Protein AF-A0A941N798-F1 (afdb_monomer)

Solvent-accessible surface area (backbone atoms only — not comparable to full-atom values): 13289 Å² total; per-residue (Å²): 138,86,83,82,82,80,81,82,79,82,80,80,79,79,74,65,54,69,40,73,50,72,34,48,27,26,12,32,58,52,34,47,74,55,58,77,72,39,73,44,78,62,80,29,36,28,65,80,19,34,26,41,71,63,76,77,64,87,65,50,58,70,38,37,37,37,48,47,47,46,55,34,19,19,82,34,94,74,87,63,64,30,44,29,60,22,39,79,92,46,57,47,47,37,75,82,46,58,42,59,20,23,20,23,37,28,34,21,35,30,12,29,29,37,30,32,30,42,91,65,60,44,59,84,43,83,46,47,76,59,44,69,35,71,45,70,75,58,55,50,46,59,68,45,78,53,52,64,32,20,39,41,85,49,34,41,21,50,22,95,85,67,45,70,27,35,39,33,38,33,83,70,34,65,41,40,29,34,20,34,34,56,54,66,41,35,77,56,22,36,58,32,34,45,36,36,40,32,40,55,73,74,80,64,70,70,54,59,63,59,65,62,64,67,70,74,78,76,79,80,89,88,86,87,86,80,83,84,77,87,89,85,89,82,86,90,132

Foldseek 3Di:
DDDDDDDDDPPDDDDWQKDKDKWWLLADLQQEQPDAQDDDPFGDGPPLNHFDWDDSDWDDFQWKKFKAKFKWKDLADPPDTDTQQADLVAWAWQQVAHHQLAGIEIGHAFHKKKAFAAPDRNNVDHHDYYYYPNDLVSVQDQEDEDDHSYMDTCRRQARPVRHGHIYGRHPRGGIMGMHTDDNHNSVRMGMIMIMMMIIDDDPPPVVVVVVVVPVPPPPDDDDDDDDDDDDDDDDDD

Nearest PDB structures (foldseek):
  7eel-assembly1_H  TM=3.477E-01  e=2.622E-01  unidentified
  8gsd-assembly1_1  TM=3.419E-01  e=4.470E-01  Echovirus E3
  8fxp-assembly1_u  TM=2.985E-01  e=3.742E-01  Agrobacterium phage Milano
  6lap-assembly1_A  TM=2.759E-01  e=1.299E+00  Echovirus E11

pLDDT: mean 85.5, std 21.25, range [36.81, 98.88]

Secondary structure (DSSP, 8-state):
--------------PPEEEEEEEETT--GGGTTPPTT-EETTTEETTTTPPEEP-SS---TTPEEEEEEEEEEESSSSS--B-TEEEEEEEEE-TT-SBTTBPPEEEEEEEEEEEEE-SS-GGGS---PPEE--SHHHH--SEE-PPTT-EEE-TTSB-TT-PBPEEEPPTT--EEEEEE--SS-GGG-EEEEEEEEEEPPPP-TTHHHHHHTTSSSSS-------PPP--------

Radius of gyration: 29.21 Å; Cα contacts (8 Å, |Δi|>4): 556; chains: 1; bounding box: 100×57×82 Å

Sequence (237 aa):
MKYHLLSLVLLSSFGSLQAGVIVPGTSDPKLAGMPDGAEASNFSVAPGQSPVEFTGFPLVAGQRLLFSVTGTVSNGDFGSTDGPEGNASNVGPFNEGSENGISNITAPINALLGIFLGPDQPDLSPAPAALSFATLAERDFLELLPELKQVFFIGNGRTSLNATQTFVVPVGATRLFLATMDFSEYPNNSGAFDVEMSAVPEPATFACFGALGLVLLGGGLRANRHRKLTDDNRGPH

Mean predicted aligned error: 10.77 Å

Structure (mmCIF, N/CA/C/O backbone):
data_AF-A0A941N798-F1
#
_entry.id   AF-A0A941N798-F1
#
loop_
_atom_site.group_PDB
_atom_site.id
_atom_site.type_symbol
_atom_site.label_atom_id
_atom_site.label_alt_id
_atom_site.label_comp_id
_atom_site.label_asym_id
_atom_site.label_entity_id
_atom_site.label_seq_id
_atom_site.pdbx_PDB_ins_code
_atom_site.Cartn_x
_atom_site.Cartn_y
_atom_site.Cartn_z
_atom_site.occupancy
_atom_site.B_iso_or_equiv
_atom_site.auth_seq_id
_atom_site.auth_comp_id
_atom_site.auth_asym_id
_atom_site.auth_atom_id
_atom_site.pdbx_PDB_model_num
ATOM 1 N N . MET A 1 1 ? -34.744 -14.117 55.703 1.00 37.75 1 MET A N 1
ATOM 2 C CA . MET A 1 1 ? -33.579 -14.321 54.815 1.00 37.75 1 MET A CA 1
ATOM 3 C C . MET A 1 1 ? -33.812 -13.533 53.535 1.00 37.75 1 MET A C 1
ATOM 5 O O . MET A 1 1 ? -34.745 -13.849 52.811 1.00 37.75 1 MET A O 1
ATOM 9 N N . LYS A 1 2 ? -33.059 -12.446 53.325 1.00 37.78 2 LYS A N 1
ATOM 10 C CA . LYS A 1 2 ? -33.132 -11.603 52.122 1.00 37.78 2 LYS A CA 1
ATOM 11 C C . LYS A 1 2 ? -32.130 -12.155 51.105 1.00 37.78 2 LYS A C 1
ATOM 13 O O . LYS A 1 2 ? -30.942 -12.171 51.402 1.00 37.78 2 LYS A O 1
ATOM 18 N N . TYR A 1 3 ? -32.597 -12.612 49.947 1.00 37.56 3 TYR A N 1
ATOM 19 C CA . TYR A 1 3 ? -31.722 -12.934 48.820 1.00 37.56 3 TYR A CA 1
ATOM 20 C C . TYR A 1 3 ? -31.563 -11.667 47.976 1.00 37.56 3 TYR A C 1
ATOM 22 O O . TYR A 1 3 ? -32.515 -11.218 47.341 1.00 37.56 3 TYR A O 1
ATOM 30 N N . HIS A 1 4 ? -30.383 -11.049 48.026 1.00 40.47 4 HIS A N 1
ATOM 31 C CA . HIS A 1 4 ? -29.979 -10.039 47.052 1.00 40.47 4 HIS A CA 1
ATOM 32 C C . HIS A 1 4 ? -29.446 -10.762 45.820 1.00 40.47 4 HIS A C 1
ATOM 34 O O . HIS A 1 4 ? -28.412 -11.422 45.878 1.00 40.47 4 HIS A O 1
ATOM 40 N N . LEU A 1 5 ? -30.188 -10.667 44.720 1.00 40.56 5 LEU A N 1
ATOM 41 C CA . LEU A 1 5 ? -29.747 -11.134 43.417 1.00 40.56 5 LEU A CA 1
ATOM 42 C C . LEU A 1 5 ? -28.794 -10.067 42.856 1.00 40.56 5 LEU A C 1
ATOM 44 O O . LEU A 1 5 ? -29.242 -9.029 42.371 1.00 40.56 5 LEU A O 1
ATOM 48 N N . LEU A 1 6 ? -27.482 -10.280 42.980 1.00 40.28 6 LEU A N 1
ATOM 49 C CA . LEU A 1 6 ? -26.512 -9.499 42.215 1.00 40.28 6 LEU A CA 1
ATOM 50 C C . LEU A 1 6 ? -26.650 -9.898 40.742 1.00 40.28 6 LEU A C 1
ATOM 52 O O . LEU A 1 6 ? -26.383 -11.041 40.379 1.00 40.28 6 LEU A O 1
ATOM 56 N N . SER A 1 7 ? -27.071 -8.956 39.900 1.00 43.94 7 SER A N 1
ATOM 57 C CA . SER A 1 7 ? -26.947 -9.100 38.449 1.00 43.94 7 SER A CA 1
ATOM 58 C C . SER A 1 7 ? -25.483 -8.894 38.073 1.00 43.94 7 SER A C 1
ATOM 60 O O . SER A 1 7 ? -24.963 -7.784 38.169 1.00 43.94 7 SER A O 1
ATOM 62 N N . LEU A 1 8 ? -24.812 -9.978 37.688 1.00 40.91 8 LEU A N 1
ATOM 63 C CA . LEU A 1 8 ? -23.471 -9.942 37.118 1.00 40.91 8 LEU A CA 1
ATOM 64 C C . LEU A 1 8 ? -23.589 -9.507 35.653 1.00 40.91 8 LEU A C 1
ATOM 66 O O . LEU A 1 8 ? -23.962 -10.302 34.793 1.00 40.91 8 LEU A O 1
ATOM 70 N N . VAL A 1 9 ? -23.289 -8.241 35.370 1.00 51.25 9 VAL A N 1
ATOM 71 C CA . VAL A 1 9 ? -23.064 -7.787 33.995 1.00 51.25 9 VAL A CA 1
ATOM 72 C C . VAL A 1 9 ? -21.650 -8.221 33.612 1.00 51.25 9 VAL A C 1
ATOM 74 O O . VAL A 1 9 ? -20.669 -7.648 34.080 1.00 51.25 9 VAL A O 1
ATOM 77 N N . LEU A 1 10 ? -21.536 -9.268 32.796 1.00 43.38 10 LEU A N 1
ATOM 78 C CA . LEU A 1 10 ? -20.279 -9.641 32.147 1.00 43.38 10 LEU A CA 1
ATOM 79 C C . LEU A 1 10 ? -19.994 -8.619 31.035 1.00 43.38 10 LEU A C 1
ATOM 81 O O . LEU A 1 10 ? -20.547 -8.718 29.943 1.00 43.38 10 LEU A O 1
ATOM 85 N N . LEU A 1 11 ? -19.146 -7.624 31.315 1.00 44.25 11 LEU A N 1
ATOM 86 C CA . LEU A 1 11 ? -18.493 -6.841 30.263 1.00 44.25 11 LEU A CA 1
ATOM 87 C C . LEU A 1 11 ? -17.416 -7.729 29.626 1.00 44.25 11 LEU A C 1
ATOM 89 O O . LEU A 1 11 ? -16.336 -7.898 30.187 1.00 44.25 11 LEU A O 1
ATOM 93 N N . SER A 1 12 ? -17.697 -8.311 28.463 1.00 49.66 12 SER A N 1
ATOM 94 C CA . SER A 1 12 ? -16.660 -8.914 27.625 1.00 49.66 12 SER A CA 1
ATOM 95 C C . SER A 1 12 ? -15.883 -7.796 26.926 1.00 49.66 12 SER A C 1
ATOM 97 O O . SER A 1 12 ? -16.390 -7.183 25.987 1.00 49.66 12 SER A O 1
ATOM 99 N N . SER A 1 13 ? -14.664 -7.504 27.382 1.00 50.78 13 SER A N 1
ATOM 100 C CA . SER A 1 13 ? -13.725 -6.684 26.614 1.00 50.78 13 SER A CA 1
ATOM 101 C C . SER A 1 13 ? -13.264 -7.499 25.405 1.00 50.78 13 SER A C 1
ATOM 103 O O . SER A 1 13 ? -12.504 -8.455 25.563 1.00 50.78 13 SER A O 1
ATOM 105 N N . PHE A 1 14 ? -13.734 -7.162 24.206 1.00 54.59 14 PHE A N 1
ATOM 106 C CA . PHE A 1 14 ? -13.139 -7.693 22.983 1.00 54.59 14 PHE A CA 1
ATOM 107 C C . PHE A 1 14 ? -11.781 -7.009 22.800 1.00 54.59 14 PHE A C 1
ATOM 109 O O . PHE A 1 14 ? -11.722 -5.792 22.634 1.00 54.59 14 PHE A O 1
ATOM 116 N N . GLY A 1 15 ? -10.691 -7.772 22.908 1.00 58.31 15 GLY A N 1
ATOM 117 C CA . GLY A 1 15 ? -9.364 -7.281 22.540 1.00 58.31 15 GLY A CA 1
ATOM 118 C C . GLY A 1 15 ? -9.300 -7.031 21.033 1.00 58.31 15 GLY A C 1
ATOM 119 O O . GLY A 1 15 ? -9.926 -7.760 20.262 1.00 58.31 15 GLY A O 1
ATOM 120 N N . SER A 1 16 ? -8.568 -6.003 20.610 1.00 70.69 16 SER A N 1
ATOM 121 C CA . SER A 1 16 ? -8.240 -5.800 19.197 1.00 70.69 16 SER A CA 1
ATOM 122 C C . SER A 1 16 ? -7.376 -6.961 18.697 1.00 70.69 16 SER A C 1
ATOM 124 O O . SER A 1 16 ? -6.404 -7.330 19.357 1.00 70.69 16 SER A O 1
ATOM 126 N N . LEU A 1 17 ? -7.713 -7.533 17.537 1.00 85.06 17 LEU A N 1
ATOM 127 C CA . LEU A 1 17 ? -6.818 -8.460 16.837 1.00 85.06 17 LEU A CA 1
ATOM 128 C C . LEU A 1 17 ? -5.639 -7.655 16.289 1.00 85.06 17 LEU A C 1
ATOM 130 O O . LEU A 1 17 ? -5.868 -6.607 15.691 1.00 85.06 17 LEU A O 1
ATOM 134 N N . GLN A 1 18 ? -4.412 -8.130 16.492 1.00 92.94 18 GLN A N 1
ATOM 135 C CA . GLN A 1 18 ? -3.193 -7.470 16.024 1.00 92.94 18 GLN A CA 1
ATOM 136 C C . GLN A 1 18 ? -2.164 -8.508 15.567 1.00 92.94 18 GLN A C 1
ATOM 138 O O . GLN A 1 18 ? -2.033 -9.554 16.206 1.00 92.94 18 GLN A O 1
ATOM 143 N N . ALA A 1 19 ? -1.445 -8.218 14.482 1.00 96.25 19 ALA A N 1
ATOM 144 C CA . ALA A 1 19 ? -0.296 -8.999 14.031 1.00 96.25 19 ALA A CA 1
ATOM 145 C C . ALA A 1 19 ? 0.677 -8.151 13.195 1.00 96.25 19 ALA A C 1
ATOM 147 O O . ALA A 1 19 ? 0.261 -7.200 12.527 1.00 96.25 19 ALA A O 1
ATOM 148 N N . GLY A 1 20 ? 1.947 -8.557 13.207 1.00 96.56 20 GLY A N 1
ATOM 149 C CA . GLY A 1 20 ? 3.031 -7.947 12.442 1.00 96.56 20 GLY A CA 1
ATOM 150 C C . GLY A 1 20 ? 3.351 -8.677 11.136 1.00 96.56 20 GLY A C 1
ATOM 151 O O . GLY A 1 20 ? 3.121 -9.885 11.014 1.00 96.56 20 GLY A O 1
ATOM 152 N N . VAL A 1 21 ? 3.910 -7.954 10.165 1.00 97.94 21 VAL A N 1
ATOM 153 C CA . VAL A 1 21 ? 4.425 -8.490 8.900 1.00 97.94 21 VAL A CA 1
ATOM 154 C C . VAL A 1 21 ? 5.570 -7.624 8.367 1.00 97.94 21 VAL A C 1
ATOM 156 O O . VAL A 1 21 ? 5.526 -6.398 8.440 1.00 97.94 21 VAL A O 1
ATOM 159 N N . ILE A 1 22 ? 6.596 -8.266 7.804 1.00 98.62 22 ILE A N 1
ATOM 160 C CA . ILE A 1 22 ? 7.707 -7.576 7.140 1.00 98.62 22 ILE A CA 1
ATOM 161 C C . ILE A 1 22 ? 7.386 -7.418 5.657 1.00 98.62 22 ILE A C 1
ATOM 163 O O . ILE A 1 22 ? 7.038 -8.400 5.006 1.00 98.62 22 ILE A O 1
ATOM 167 N N . VAL A 1 23 ? 7.551 -6.208 5.123 1.00 98.69 23 VAL A N 1
ATOM 168 C CA . VAL A 1 23 ? 7.318 -5.885 3.707 1.00 98.69 23 VAL A CA 1
ATOM 169 C C . VAL A 1 23 ? 8.643 -5.471 3.063 1.00 98.69 23 VAL A C 1
ATOM 171 O O . VAL A 1 23 ? 9.129 -4.373 3.341 1.00 98.69 23 VAL A O 1
ATOM 174 N N . PRO A 1 24 ? 9.264 -6.322 2.227 1.00 98.19 24 PRO A N 1
ATOM 175 C CA . PRO A 1 24 ? 10.494 -5.977 1.519 1.00 98.19 24 PRO A CA 1
ATOM 176 C C . PRO A 1 24 ? 10.305 -4.799 0.557 1.00 98.19 24 PRO A C 1
ATOM 178 O O . PRO A 1 24 ? 9.276 -4.713 -0.114 1.00 98.19 24 PRO A O 1
ATOM 181 N N . GLY A 1 25 ? 11.329 -3.954 0.402 1.00 97.00 25 GLY A N 1
ATOM 182 C CA . GLY A 1 25 ? 11.347 -2.871 -0.594 1.00 97.00 25 GLY A CA 1
ATOM 183 C C . GLY A 1 25 ? 11.260 -3.355 -2.051 1.00 97.00 25 GLY A C 1
ATOM 184 O O . GLY A 1 25 ? 10.928 -2.586 -2.942 1.00 97.00 25 GLY A O 1
ATOM 185 N N . THR A 1 26 ? 11.494 -4.640 -2.309 1.00 97.12 26 THR A N 1
ATOM 186 C CA . THR A 1 26 ? 11.351 -5.256 -3.639 1.00 97.12 26 THR A CA 1
ATOM 187 C C . THR A 1 26 ? 9.918 -5.693 -3.962 1.00 97.12 26 THR A C 1
ATOM 189 O O . THR A 1 26 ? 9.694 -6.330 -4.987 1.00 97.12 26 THR A O 1
ATOM 192 N N . SER A 1 27 ? 8.952 -5.424 -3.078 1.00 97.94 27 SER A N 1
ATOM 193 C CA . SER A 1 27 ? 7.556 -5.848 -3.237 1.00 97.94 27 SER A CA 1
ATOM 194 C C . SER A 1 27 ? 6.843 -4.991 -4.284 1.00 97.94 27 SER A C 1
ATOM 196 O O . SER A 1 27 ? 6.481 -3.851 -3.987 1.00 97.94 27 SER A O 1
ATOM 198 N N . ASP A 1 28 ? 6.607 -5.547 -5.473 1.00 98.06 28 ASP A N 1
ATOM 199 C CA . ASP A 1 28 ? 5.932 -4.882 -6.589 1.00 98.06 28 ASP A CA 1
ATOM 200 C C . ASP A 1 28 ? 4.406 -5.070 -6.506 1.00 98.06 28 ASP A C 1
ATOM 202 O O . ASP A 1 28 ? 3.911 -6.180 -6.734 1.00 98.06 28 ASP A O 1
ATOM 206 N N . PRO A 1 29 ? 3.614 -4.011 -6.247 1.00 97.81 29 PRO A N 1
ATOM 207 C CA . PRO A 1 29 ? 2.164 -4.112 -6.097 1.00 97.81 29 PRO A CA 1
ATOM 208 C C . PRO A 1 29 ? 1.456 -4.743 -7.308 1.00 97.81 29 PRO A C 1
ATOM 210 O O . PRO A 1 29 ? 0.355 -5.275 -7.149 1.00 97.81 29 PRO A O 1
ATOM 213 N N . LYS A 1 30 ? 2.062 -4.729 -8.503 1.00 97.81 30 LYS A N 1
ATOM 214 C CA . LYS A 1 30 ? 1.500 -5.320 -9.728 1.00 97.81 30 LYS A CA 1
ATOM 215 C C . LYS A 1 30 ? 1.549 -6.842 -9.765 1.00 97.81 30 LYS A C 1
ATOM 217 O O . LYS A 1 30 ? 0.868 -7.444 -10.589 1.00 97.81 30 LYS A O 1
ATOM 222 N N . LEU A 1 31 ? 2.295 -7.481 -8.870 1.00 98.38 31 LEU A N 1
ATOM 223 C CA . LEU A 1 31 ? 2.339 -8.940 -8.748 1.00 98.38 31 LEU A CA 1
ATOM 224 C C . LEU A 1 31 ? 1.462 -9.478 -7.608 1.00 98.38 31 LEU A C 1
ATOM 226 O O . LEU A 1 31 ? 1.483 -10.679 -7.330 1.00 98.38 31 LEU A O 1
ATOM 230 N N . ALA A 1 32 ? 0.677 -8.623 -6.941 1.00 98.44 32 ALA A N 1
ATOM 231 C CA . ALA A 1 32 ? -0.218 -9.036 -5.861 1.00 98.44 32 ALA A CA 1
ATOM 232 C C . ALA A 1 32 ? -1.185 -10.134 -6.336 1.00 98.44 32 ALA A C 1
ATOM 234 O O . ALA A 1 32 ? -1.984 -9.914 -7.239 1.00 98.44 32 ALA A O 1
ATOM 235 N N . GLY A 1 33 ? -1.132 -11.317 -5.720 1.00 98.00 33 GLY A N 1
ATOM 236 C CA . GLY A 1 33 ? -2.027 -12.434 -6.039 1.00 98.00 33 GLY A CA 1
ATOM 237 C C . GLY A 1 33 ? -1.818 -13.092 -7.411 1.00 98.00 33 GLY A C 1
ATOM 238 O O . GLY A 1 33 ? -2.676 -13.881 -7.813 1.00 98.00 33 GLY A O 1
ATOM 239 N N . MET A 1 34 ? -0.719 -12.787 -8.109 1.00 98.50 34 MET A N 1
ATOM 240 C CA . MET A 1 34 ? -0.326 -13.447 -9.359 1.00 98.50 34 MET A CA 1
ATOM 241 C C . MET A 1 34 ? 0.451 -14.751 -9.086 1.00 98.50 34 MET A C 1
ATOM 243 O O . MET A 1 34 ? 1.143 -14.840 -8.071 1.00 98.50 34 MET A O 1
ATOM 247 N N . PRO A 1 35 ? 0.341 -15.775 -9.954 1.00 97.81 35 PRO A N 1
ATOM 248 C CA . PRO A 1 35 ? 1.055 -17.043 -9.786 1.00 97.81 35 PRO A CA 1
ATOM 249 C C . PRO A 1 35 ? 2.560 -16.920 -10.075 1.00 97.81 35 PRO A C 1
ATOM 251 O O . PRO A 1 35 ? 2.990 -16.026 -10.802 1.00 97.81 35 PRO A O 1
ATOM 254 N N . ASP A 1 36 ? 3.353 -17.868 -9.566 1.00 97.88 36 ASP A N 1
ATOM 255 C CA . ASP A 1 36 ? 4.787 -17.980 -9.868 1.00 97.88 36 ASP A CA 1
ATOM 256 C C . ASP A 1 36 ? 5.048 -17.993 -11.384 1.00 97.88 36 ASP A C 1
ATOM 258 O O . ASP A 1 36 ? 4.388 -18.705 -12.146 1.00 97.88 36 ASP A O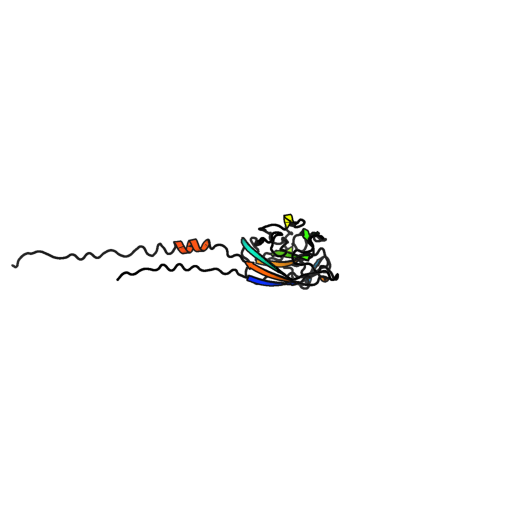 1
ATOM 262 N N . GLY A 1 37 ? 6.040 -17.214 -11.817 1.00 97.62 37 GLY A N 1
ATOM 263 C CA . GLY A 1 37 ? 6.374 -17.003 -13.224 1.00 97.62 37 GLY A CA 1
ATOM 264 C C . GLY A 1 37 ? 5.570 -15.898 -13.913 1.00 97.62 37 GLY A C 1
ATOM 265 O O . GLY A 1 37 ? 5.867 -15.590 -15.063 1.00 97.62 37 GLY A O 1
ATOM 266 N N . ALA A 1 38 ? 4.584 -15.288 -13.246 1.00 97.75 38 ALA A N 1
ATOM 267 C CA . ALA A 1 38 ? 3.961 -14.069 -13.748 1.00 97.75 38 ALA A CA 1
ATOM 268 C C . ALA A 1 38 ? 4.977 -12.923 -13.783 1.00 97.75 38 ALA A C 1
ATOM 270 O O . ALA A 1 38 ? 5.762 -12.740 -12.850 1.00 97.75 38 ALA A O 1
ATOM 271 N N . GLU A 1 39 ? 4.925 -12.144 -14.855 1.00 97.00 39 GLU A N 1
ATOM 272 C CA . GLU A 1 39 ? 5.779 -10.982 -15.056 1.00 97.00 39 GLU A CA 1
ATOM 273 C C . GLU A 1 39 ? 4.974 -9.704 -14.793 1.00 97.00 39 GLU A C 1
ATOM 275 O O . GLU A 1 39 ? 3.766 -9.630 -15.044 1.00 97.00 39 GLU A O 1
ATOM 280 N N . ALA A 1 40 ? 5.656 -8.701 -14.262 1.00 95.12 40 ALA A N 1
ATOM 281 C CA . ALA A 1 40 ? 5.243 -7.313 -14.322 1.00 95.12 40 ALA A CA 1
ATOM 282 C C . ALA A 1 40 ? 6.367 -6.521 -14.996 1.00 95.12 40 ALA A C 1
ATOM 284 O O . ALA A 1 40 ? 7.484 -7.012 -15.202 1.00 95.12 40 ALA A O 1
ATOM 285 N N . SER A 1 41 ? 6.064 -5.297 -15.390 1.00 90.75 41 SER A N 1
ATOM 286 C CA . SER A 1 41 ? 6.992 -4.484 -16.154 1.00 90.75 41 SER A CA 1
ATOM 287 C C . SER A 1 41 ? 8.285 -4.196 -15.378 1.00 90.75 41 SER A C 1
ATOM 289 O O . SER A 1 41 ? 8.330 -4.240 -14.151 1.00 90.75 41 SER A O 1
ATOM 291 N N . ASN A 1 42 ? 9.360 -3.862 -16.098 1.00 88.62 42 ASN A N 1
ATOM 292 C CA . ASN A 1 42 ? 10.660 -3.510 -15.508 1.00 88.62 42 ASN A CA 1
ATOM 293 C C . ASN A 1 42 ? 11.300 -4.634 -14.663 1.00 88.62 42 ASN A C 1
ATOM 295 O O . ASN A 1 42 ? 11.878 -4.383 -13.607 1.00 88.62 42 ASN A O 1
ATOM 299 N N . PHE A 1 43 ? 11.255 -5.862 -15.196 1.00 91.38 43 PHE A N 1
ATOM 300 C CA . PHE A 1 43 ? 11.966 -7.056 -14.703 1.00 91.38 43 PHE A CA 1
ATOM 301 C C . PHE A 1 43 ? 11.436 -7.669 -13.398 1.00 91.38 43 PHE A C 1
ATOM 303 O O . PHE A 1 43 ? 12.099 -8.532 -12.820 1.00 91.38 43 PHE A O 1
ATOM 310 N N . SER A 1 44 ? 10.248 -7.270 -12.947 1.00 95.44 44 SER A N 1
ATOM 311 C CA . SER A 1 44 ? 9.567 -7.905 -11.820 1.00 95.4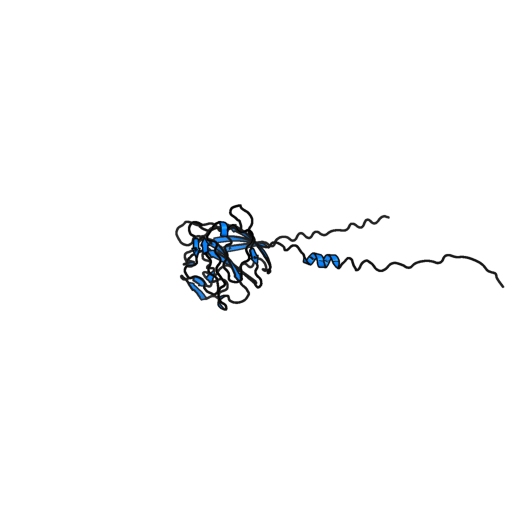4 44 SER A CA 1
ATOM 312 C C . SER A 1 44 ? 9.007 -9.271 -12.220 1.00 95.44 44 SER A C 1
ATOM 314 O O . SER A 1 44 ? 8.238 -9.380 -13.175 1.00 95.44 44 SER A O 1
ATOM 316 N N . VAL A 1 45 ? 9.348 -10.322 -11.470 1.00 97.81 45 VAL A N 1
ATOM 317 C CA . VAL A 1 45 ? 8.833 -11.680 -11.709 1.00 97.81 45 VAL A CA 1
ATOM 318 C C . VAL A 1 45 ? 8.396 -12.317 -10.394 1.00 97.81 45 VAL A C 1
ATOM 320 O O . VAL A 1 45 ? 9.127 -12.302 -9.403 1.00 97.81 45 VAL A O 1
ATOM 323 N N . ALA A 1 46 ? 7.205 -12.911 -10.376 1.00 97.56 46 ALA A N 1
ATOM 324 C CA . ALA A 1 46 ? 6.720 -13.682 -9.238 1.00 97.56 46 ALA A CA 1
ATOM 325 C C . ALA A 1 46 ? 7.488 -15.019 -9.105 1.00 97.56 46 ALA A C 1
ATOM 327 O O . ALA A 1 46 ? 7.748 -15.678 -10.115 1.00 97.56 46 ALA A O 1
ATOM 328 N N . PRO A 1 47 ? 7.840 -15.472 -7.888 1.00 97.44 47 PRO A N 1
ATOM 329 C CA . PRO A 1 47 ? 7.530 -14.848 -6.602 1.00 97.44 47 PRO A CA 1
ATOM 330 C C . PRO A 1 47 ? 8.574 -13.823 -6.122 1.00 97.44 47 PRO A C 1
ATOM 332 O O . PRO A 1 47 ? 8.433 -13.285 -5.029 1.00 97.44 47 PRO A O 1
ATOM 335 N N . GLY A 1 48 ? 9.634 -13.554 -6.892 1.00 97.19 48 GLY A N 1
ATOM 336 C CA . GLY A 1 48 ? 10.767 -12.721 -6.466 1.00 97.19 48 GLY A CA 1
ATOM 337 C C . GLY A 1 48 ? 10.384 -11.299 -6.044 1.00 97.19 48 GLY A C 1
ATOM 338 O O . GLY A 1 48 ? 10.879 -10.812 -5.029 1.00 97.19 48 GLY A O 1
ATOM 339 N N . GLN A 1 49 ? 9.484 -10.659 -6.794 1.00 98.00 49 GLN A N 1
ATOM 340 C CA . GLN A 1 49 ? 8.942 -9.325 -6.493 1.00 98.00 49 GLN A CA 1
ATOM 341 C C . GLN A 1 49 ? 7.474 -9.375 -6.042 1.00 98.00 49 GLN A C 1
ATOM 343 O O . GLN A 1 49 ? 6.802 -8.347 -5.999 1.00 98.00 49 GLN A O 1
ATOM 348 N N . SER A 1 50 ? 6.942 -10.552 -5.703 1.00 98.19 50 SER A N 1
ATOM 349 C CA . SER A 1 50 ? 5.557 -10.655 -5.238 1.00 98.19 50 SER A CA 1
ATOM 350 C C . SER A 1 50 ? 5.364 -9.924 -3.900 1.00 98.19 50 SER A C 1
ATOM 352 O O . SER A 1 50 ? 6.140 -10.146 -2.968 1.00 98.19 50 SER A O 1
ATOM 354 N N . PRO A 1 51 ? 4.317 -9.090 -3.764 1.00 98.06 51 PRO A N 1
ATOM 355 C CA . PRO A 1 51 ? 3.947 -8.456 -2.508 1.00 98.06 51 PRO A CA 1
ATOM 356 C C . PRO A 1 51 ? 3.630 -9.451 -1.409 1.00 98.06 51 PRO A C 1
ATOM 358 O O . PRO A 1 51 ? 3.188 -10.576 -1.659 1.00 98.06 51 PRO A O 1
ATOM 361 N N . VAL A 1 52 ? 3.764 -8.987 -0.173 1.00 97.38 52 VAL A N 1
ATOM 362 C CA . VAL A 1 52 ? 3.508 -9.818 0.996 1.00 97.38 52 VAL A CA 1
ATOM 363 C C . VAL A 1 52 ? 2.014 -9.858 1.280 1.00 97.38 52 VAL A C 1
ATOM 365 O O . VAL A 1 52 ? 1.390 -8.822 1.509 1.00 97.38 52 VAL A O 1
ATOM 368 N N . GLU A 1 53 ? 1.435 -11.058 1.284 1.00 98.06 53 GLU A N 1
ATOM 369 C CA . GLU A 1 53 ? 0.070 -11.273 1.760 1.00 98.06 53 GLU A CA 1
ATOM 370 C C . GLU A 1 53 ? 0.038 -11.226 3.292 1.00 98.06 53 GLU A C 1
ATOM 372 O O . GLU A 1 53 ? 0.781 -11.938 3.971 1.00 98.06 53 GLU A O 1
ATOM 377 N N . PHE A 1 54 ? -0.844 -10.406 3.857 1.00 97.75 54 PHE A N 1
ATOM 378 C CA . PHE A 1 54 ? -1.085 -10.402 5.291 1.00 97.75 54 PHE A CA 1
ATOM 379 C C . PHE A 1 54 ? -2.001 -11.565 5.693 1.00 97.75 54 PHE A C 1
ATOM 381 O O . PHE A 1 54 ? -3.147 -11.647 5.254 1.00 97.75 54 PHE A O 1
ATOM 388 N N . THR A 1 55 ? -1.529 -12.414 6.609 1.00 96.31 55 THR A N 1
ATOM 389 C CA . THR A 1 55 ? -2.255 -13.614 7.068 1.00 96.31 55 THR A CA 1
ATOM 390 C C . THR A 1 55 ? -2.500 -13.650 8.580 1.00 96.31 55 THR A C 1
ATOM 392 O O . THR A 1 55 ? -2.838 -14.700 9.126 1.00 96.31 55 THR A O 1
ATOM 395 N N . GLY A 1 56 ? -2.298 -12.535 9.292 1.00 93.31 56 GLY A N 1
ATOM 396 C CA . GLY A 1 56 ? -2.356 -12.500 10.759 1.00 93.31 56 GLY A CA 1
ATOM 397 C C . GLY A 1 56 ? -3.757 -12.701 11.349 1.00 93.31 56 GLY A C 1
ATOM 398 O O . GLY A 1 56 ? -3.897 -13.220 12.455 1.00 93.31 56 GLY A O 1
ATOM 399 N N . PHE A 1 57 ? -4.803 -12.321 10.614 1.00 93.88 57 PHE A N 1
ATOM 400 C CA . PHE A 1 57 ? -6.203 -12.560 10.969 1.00 93.88 57 PHE A CA 1
ATOM 401 C C . PHE A 1 57 ? -7.103 -12.481 9.725 1.00 93.88 57 PHE A C 1
ATOM 403 O O . PHE A 1 57 ? -6.716 -11.857 8.735 1.00 93.88 57 PHE A O 1
ATOM 410 N N . PRO A 1 58 ? -8.301 -13.099 9.750 1.00 93.44 58 PRO A N 1
ATOM 411 C CA . PRO A 1 58 ? -9.224 -13.036 8.623 1.00 93.44 58 PRO A CA 1
ATOM 412 C C . PRO A 1 58 ? -9.770 -11.619 8.422 1.00 93.44 58 PRO A C 1
ATOM 414 O O . PRO A 1 58 ? -10.148 -10.947 9.383 1.00 93.44 58 PRO A O 1
ATOM 417 N N . LEU A 1 59 ? -9.863 -11.206 7.160 1.00 94.56 59 LEU A N 1
ATOM 418 C CA . LEU A 1 59 ? -10.465 -9.938 6.765 1.00 94.56 59 LEU A CA 1
ATOM 419 C C . LEU A 1 59 ? -11.987 -10.073 6.701 1.00 94.56 59 LEU A C 1
ATOM 421 O O . LEU A 1 59 ? -12.515 -11.043 6.154 1.00 94.56 59 LEU A O 1
ATOM 425 N N . VAL A 1 60 ? -12.694 -9.086 7.244 1.00 93.56 60 VAL A N 1
ATOM 426 C CA . VAL A 1 60 ? -14.158 -9.024 7.207 1.00 93.56 60 VAL A CA 1
ATOM 427 C C . VAL A 1 60 ? -14.581 -7.739 6.516 1.00 93.56 60 VAL A C 1
ATOM 429 O O . VAL A 1 60 ? -14.138 -6.663 6.892 1.00 93.56 60 VAL A O 1
ATOM 432 N N . ALA A 1 61 ? -15.459 -7.825 5.517 1.00 94.94 61 ALA A N 1
ATOM 433 C CA . ALA A 1 61 ? -15.967 -6.638 4.832 1.00 94.94 61 ALA A CA 1
ATOM 434 C C . ALA A 1 61 ? -16.591 -5.635 5.821 1.00 94.94 61 ALA A C 1
ATOM 436 O O . ALA A 1 61 ? -17.360 -6.018 6.704 1.00 94.94 61 ALA A O 1
ATOM 437 N N . GLY A 1 62 ? -16.267 -4.352 5.659 1.00 94.69 62 GLY A N 1
ATOM 438 C CA . GLY A 1 62 ? -16.687 -3.270 6.553 1.00 94.69 62 GLY A CA 1
ATOM 439 C C . GLY A 1 62 ? -15.808 -3.086 7.794 1.00 94.69 62 GLY A C 1
ATOM 440 O O . GLY A 1 62 ? -15.873 -2.026 8.411 1.00 94.69 62 GLY A O 1
ATOM 441 N N . GLN A 1 63 ? -14.952 -4.060 8.121 1.00 94.19 63 GLN A N 1
ATOM 442 C CA . GLN A 1 63 ? -14.001 -3.958 9.224 1.00 94.19 63 GLN A CA 1
ATOM 443 C C . GLN A 1 63 ? -13.018 -2.815 8.978 1.00 94.19 63 GLN A C 1
ATOM 445 O O . GLN A 1 63 ? -12.503 -2.646 7.871 1.00 94.19 63 GLN A O 1
ATOM 450 N N . ARG A 1 64 ? -12.721 -2.058 10.034 1.00 95.88 64 ARG A N 1
ATOM 451 C CA . ARG A 1 64 ? -11.691 -1.017 10.005 1.00 95.88 64 ARG A CA 1
ATOM 452 C C . ARG A 1 64 ? -10.343 -1.579 10.424 1.00 95.88 64 ARG A C 1
ATOM 454 O O . ARG A 1 64 ? -10.219 -2.162 11.502 1.00 95.88 64 ARG A O 1
ATOM 461 N N . LEU A 1 65 ? -9.340 -1.352 9.588 1.00 97.50 65 LEU A N 1
ATOM 462 C CA . LEU A 1 65 ? -7.947 -1.681 9.852 1.00 97.50 65 LEU A CA 1
ATOM 463 C C . LEU A 1 65 ? -7.181 -0.425 10.266 1.00 97.50 65 LEU A C 1
ATOM 465 O O . LEU A 1 65 ? -7.418 0.664 9.735 1.00 97.50 65 LEU A O 1
ATOM 469 N N . LEU A 1 66 ? -6.265 -0.601 11.214 1.00 97.81 66 LEU A N 1
ATOM 470 C CA . LEU A 1 66 ? -5.307 0.398 11.672 1.00 97.81 66 LEU A CA 1
ATOM 471 C C . LEU A 1 66 ? -3.897 -0.115 11.397 1.00 97.81 66 LEU A C 1
ATOM 473 O O . LEU A 1 66 ? -3.620 -1.293 11.638 1.00 97.81 66 LEU A O 1
ATOM 477 N N . PHE A 1 67 ? -3.008 0.784 10.989 1.00 98.31 67 PHE A N 1
ATOM 478 C CA . PHE A 1 67 ? -1.606 0.476 10.726 1.00 98.31 67 PHE A CA 1
ATOM 479 C C . PHE A 1 67 ? -0.688 1.258 11.666 1.00 98.31 67 PHE A C 1
ATOM 481 O O . PHE A 1 67 ? -0.962 2.404 12.029 1.00 98.31 67 PHE A O 1
ATOM 488 N N . SER A 1 68 ? 0.411 0.621 12.053 1.00 97.88 68 SER A N 1
ATOM 489 C CA . SER A 1 68 ? 1.565 1.238 12.695 1.00 97.88 68 SER A CA 1
ATOM 490 C C . SER A 1 68 ? 2.803 0.709 11.994 1.00 97.88 68 SER A C 1
ATOM 492 O O . SER A 1 68 ? 3.101 -0.479 12.083 1.00 97.88 68 SER A O 1
ATOM 494 N N . VAL A 1 69 ? 3.508 1.582 11.282 1.00 98.62 69 VAL A N 1
ATOM 495 C CA . VAL A 1 69 ? 4.579 1.165 10.376 1.00 98.62 69 VAL A CA 1
ATOM 496 C C . VAL A 1 69 ? 5.889 1.821 10.767 1.00 98.62 69 VAL A C 1
ATOM 498 O O . VAL A 1 69 ? 5.949 3.026 11.019 1.00 98.62 69 VAL A O 1
ATOM 501 N N . THR A 1 70 ? 6.946 1.020 10.793 1.00 98.50 70 THR A N 1
ATOM 502 C CA . THR A 1 70 ? 8.328 1.478 10.944 1.00 98.50 70 THR A CA 1
ATOM 503 C C . THR A 1 70 ? 9.213 0.832 9.876 1.00 98.50 70 THR A C 1
ATOM 505 O O . THR A 1 70 ? 8.717 0.156 8.977 1.00 98.50 70 THR A O 1
ATOM 508 N N . GLY A 1 71 ? 10.525 1.051 9.948 1.00 98.06 71 GLY A N 1
ATOM 509 C CA . GLY A 1 71 ? 11.460 0.609 8.915 1.00 98.06 71 GLY A CA 1
ATOM 510 C C . GLY A 1 71 ? 11.588 1.617 7.778 1.00 98.06 71 GLY A C 1
ATOM 511 O O . GLY A 1 71 ? 10.952 2.675 7.780 1.00 98.06 71 GLY A O 1
ATOM 512 N N . THR A 1 72 ? 12.474 1.302 6.841 1.00 97.81 72 THR A N 1
ATOM 513 C CA . THR A 1 72 ? 12.784 2.163 5.703 1.00 97.81 72 THR A CA 1
ATOM 514 C C . THR A 1 72 ? 13.110 1.333 4.468 1.00 97.81 72 THR A C 1
ATOM 516 O O . THR A 1 72 ? 13.601 0.204 4.569 1.00 97.81 72 THR A O 1
ATOM 519 N N . VAL A 1 73 ? 12.844 1.905 3.297 1.00 97.44 73 VAL A N 1
ATOM 520 C CA . VAL A 1 73 ? 13.136 1.303 1.988 1.00 97.44 73 VAL A CA 1
ATOM 521 C C . VAL A 1 73 ? 13.846 2.305 1.081 1.00 97.44 73 VAL A C 1
ATOM 523 O O . VAL A 1 73 ? 13.886 3.500 1.378 1.00 97.44 73 VAL A O 1
ATOM 526 N N . SER A 1 74 ? 14.428 1.819 -0.012 1.00 96.19 74 SER A N 1
ATOM 527 C CA . SER A 1 74 ? 15.026 2.646 -1.061 1.00 96.19 74 SER A CA 1
ATOM 528 C C . SER A 1 74 ? 14.684 2.087 -2.441 1.00 96.19 74 SER A C 1
ATOM 530 O O . SER A 1 74 ? 14.845 0.885 -2.654 1.00 96.19 74 SER A O 1
ATOM 532 N N . ASN A 1 75 ? 14.270 2.961 -3.362 1.00 91.50 75 ASN A N 1
ATOM 533 C CA . ASN A 1 75 ? 13.906 2.669 -4.758 1.00 91.50 75 ASN A CA 1
ATOM 534 C C . ASN A 1 75 ? 15.128 2.516 -5.700 1.00 91.50 75 ASN A C 1
ATOM 536 O O . ASN A 1 75 ? 15.111 2.914 -6.867 1.00 91.50 75 ASN A O 1
ATOM 540 N N . GLY A 1 76 ? 16.265 2.110 -5.137 1.00 87.94 76 GLY A N 1
ATOM 541 C CA . GLY A 1 76 ? 17.529 1.961 -5.845 1.00 87.94 76 GLY A CA 1
ATOM 542 C C . GLY A 1 76 ? 18.736 2.017 -4.914 1.00 87.94 76 GLY A C 1
ATOM 543 O O . GLY A 1 76 ? 18.636 2.312 -3.724 1.00 87.94 76 GLY A O 1
ATOM 544 N N . ASP A 1 77 ? 19.920 1.758 -5.462 1.00 70.50 77 ASP A N 1
ATOM 545 C CA . ASP A 1 77 ? 21.166 1.669 -4.690 1.00 70.50 77 ASP A CA 1
ATOM 546 C C . ASP A 1 77 ? 21.837 3.044 -4.495 1.00 70.50 77 ASP A C 1
ATOM 548 O O . ASP A 1 77 ? 22.983 3.281 -4.881 1.00 70.50 77 ASP A O 1
ATOM 552 N N . PHE A 1 78 ? 21.087 4.005 -3.944 1.00 73.38 78 PHE A N 1
ATOM 553 C CA . PHE A 1 78 ? 21.556 5.385 -3.729 1.00 73.38 78 PHE A CA 1
ATOM 554 C C . PHE A 1 78 ? 21.892 5.698 -2.262 1.00 73.38 78 PHE A C 1
ATOM 556 O O . PHE A 1 78 ? 22.307 6.813 -1.940 1.00 73.38 78 PHE A O 1
ATOM 563 N N . GLY A 1 79 ? 21.714 4.733 -1.355 1.00 69.81 79 GLY A N 1
ATOM 564 C CA . GLY A 1 79 ? 22.040 4.848 0.072 1.00 69.81 79 GLY A CA 1
ATOM 565 C C . GLY A 1 79 ? 21.095 5.726 0.907 1.00 69.81 79 GLY A C 1
ATOM 566 O O . GLY A 1 79 ? 21.159 5.674 2.135 1.00 69.81 79 GLY A O 1
ATOM 567 N N . SER A 1 80 ? 20.203 6.506 0.289 1.00 82.44 80 SER A N 1
ATOM 568 C CA . SER A 1 80 ? 19.111 7.199 0.982 1.00 82.44 80 SER A CA 1
ATOM 569 C C . SER A 1 80 ? 17.904 6.280 1.122 1.00 82.44 80 SER A C 1
ATOM 571 O O . SER A 1 80 ? 17.419 5.749 0.125 1.00 82.44 80 SER A O 1
ATOM 573 N N . THR A 1 81 ? 17.397 6.127 2.343 1.00 92.56 81 THR A N 1
ATOM 574 C CA . THR A 1 81 ? 16.170 5.371 2.609 1.00 92.56 81 THR A CA 1
ATOM 575 C C . THR A 1 81 ? 15.073 6.298 3.108 1.00 92.56 81 THR A C 1
ATOM 577 O O . THR A 1 81 ? 15.353 7.170 3.933 1.00 92.56 81 THR A O 1
ATOM 580 N N . ASP A 1 82 ? 13.837 6.050 2.700 1.00 97.12 82 ASP A N 1
ATOM 581 C CA . ASP A 1 82 ? 12.664 6.773 3.179 1.00 97.12 82 ASP A CA 1
ATOM 582 C C . ASP A 1 82 ? 11.861 5.914 4.159 1.00 97.12 82 ASP A C 1
ATOM 584 O O . ASP A 1 82 ? 11.854 4.683 4.089 1.00 97.12 82 ASP A O 1
ATOM 588 N N . GLY A 1 83 ? 11.196 6.579 5.105 1.00 98.00 83 GLY A N 1
ATOM 589 C CA . GLY A 1 83 ? 10.215 5.930 5.971 1.00 98.00 83 GLY A CA 1
ATOM 590 C C . GLY A 1 83 ? 8.897 5.637 5.239 1.00 98.00 83 GLY A C 1
ATOM 591 O O . GLY A 1 83 ? 8.761 5.953 4.060 1.00 98.00 83 GLY A O 1
ATOM 592 N N . PRO A 1 84 ? 7.886 5.105 5.945 1.00 98.44 84 PRO A N 1
ATOM 593 C CA . PRO A 1 84 ? 6.654 4.601 5.326 1.00 98.44 84 PRO A CA 1
ATOM 594 C C . PRO A 1 84 ? 5.823 5.643 4.569 1.00 98.44 84 PRO A C 1
ATOM 596 O O . PRO A 1 84 ? 5.075 5.281 3.670 1.00 98.44 84 PRO A O 1
ATOM 599 N N . GLU A 1 85 ? 5.956 6.929 4.905 1.00 98.19 85 GLU A N 1
ATOM 600 C CA . GLU A 1 85 ? 5.319 8.043 4.180 1.00 98.19 85 GLU A CA 1
ATOM 601 C C . GLU A 1 85 ? 5.885 8.256 2.767 1.00 98.19 85 GLU A C 1
ATOM 603 O O . GLU A 1 85 ? 5.272 8.946 1.948 1.00 98.19 85 GLU A O 1
ATOM 608 N N . GLY A 1 86 ? 7.061 7.691 2.487 1.00 97.75 86 GLY A N 1
ATOM 609 C CA . GLY A 1 86 ? 7.812 7.932 1.268 1.00 97.75 86 GLY A CA 1
ATOM 610 C C . GLY A 1 86 ? 8.386 9.347 1.173 1.00 97.75 86 GLY A C 1
ATOM 611 O O . GLY A 1 86 ? 8.346 10.152 2.111 1.00 97.75 86 GLY A O 1
ATOM 612 N N . ASN A 1 87 ? 8.928 9.671 0.002 1.00 96.69 87 ASN A N 1
ATOM 613 C CA . ASN A 1 87 ? 9.514 10.973 -0.283 1.00 96.69 87 ASN A CA 1
ATOM 614 C C . ASN A 1 87 ? 8.491 11.900 -0.952 1.00 96.69 87 ASN A C 1
ATOM 616 O O . ASN A 1 87 ? 8.276 11.865 -2.161 1.00 96.69 87 ASN A O 1
ATOM 620 N N . ALA A 1 88 ? 7.896 12.804 -0.173 1.00 95.50 88 ALA A N 1
ATOM 621 C CA . ALA A 1 88 ? 6.890 13.752 -0.661 1.00 95.50 88 ALA A CA 1
ATOM 622 C C . ALA A 1 88 ? 7.409 14.784 -1.690 1.00 95.50 88 ALA A C 1
ATOM 624 O O . ALA A 1 88 ? 6.604 15.515 -2.265 1.00 95.50 88 ALA A O 1
ATOM 625 N N . SER A 1 89 ? 8.725 14.869 -1.917 1.00 95.62 89 SER A N 1
ATOM 626 C CA . SER A 1 89 ? 9.315 15.678 -2.997 1.00 95.62 89 SER A CA 1
ATOM 627 C C . SER A 1 89 ? 9.447 14.904 -4.313 1.00 95.62 89 SER A C 1
ATOM 629 O O . SER A 1 89 ? 9.765 15.507 -5.336 1.00 95.62 89 SER A O 1
ATOM 631 N N . ASN A 1 90 ? 9.190 13.594 -4.300 1.00 96.31 90 ASN A N 1
ATOM 632 C CA . ASN A 1 90 ? 9.183 12.738 -5.476 1.00 96.31 90 ASN A CA 1
ATOM 633 C C . ASN A 1 90 ? 7.890 11.910 -5.517 1.00 96.31 90 ASN A C 1
ATOM 635 O O . ASN A 1 90 ? 7.774 10.846 -4.915 1.00 96.31 90 ASN A O 1
ATOM 639 N N . VAL A 1 91 ? 6.893 12.450 -6.209 1.00 98.19 91 VAL A N 1
ATOM 640 C CA . VAL A 1 91 ? 5.524 11.936 -6.252 1.00 98.19 91 VAL A CA 1
ATOM 641 C C . VAL A 1 91 ? 5.145 11.714 -7.704 1.00 98.19 91 VAL A C 1
ATOM 643 O O . VAL A 1 91 ? 5.294 12.618 -8.528 1.00 98.19 91 VAL A O 1
ATOM 646 N N . GLY A 1 92 ? 4.615 10.540 -8.016 1.00 97.94 92 GLY A N 1
ATOM 647 C CA . GLY A 1 92 ? 4.283 10.192 -9.389 1.00 97.94 92 GLY A CA 1
ATOM 648 C C . GLY A 1 92 ? 3.439 8.931 -9.486 1.00 97.94 92 GLY A C 1
ATOM 649 O O . GLY A 1 92 ? 3.183 8.278 -8.469 1.00 97.94 92 GLY A O 1
ATOM 650 N N . PRO A 1 93 ? 2.950 8.620 -10.694 1.00 97.50 93 PRO A N 1
ATOM 651 C CA . PRO A 1 93 ? 2.294 7.357 -10.960 1.00 97.50 93 PRO A CA 1
ATOM 652 C C . PRO A 1 93 ? 3.288 6.222 -11.222 1.00 97.50 93 PRO A C 1
ATOM 654 O O . PRO A 1 93 ? 4.465 6.475 -11.474 1.00 97.50 93 PRO A O 1
ATOM 657 N N . PHE A 1 94 ? 2.808 4.975 -11.256 1.00 95.81 94 PHE A N 1
ATOM 658 C CA . PHE A 1 94 ? 3.565 3.913 -11.926 1.00 95.81 94 PHE A CA 1
ATOM 659 C C . PHE A 1 94 ? 3.730 4.276 -13.404 1.00 95.81 94 PHE A C 1
ATOM 661 O O . PHE A 1 94 ? 2.743 4.641 -14.055 1.00 95.81 94 PHE A O 1
ATOM 668 N N . ASN A 1 95 ? 4.948 4.147 -13.937 1.00 94.00 95 ASN A N 1
ATOM 669 C CA . ASN A 1 95 ? 5.265 4.551 -15.313 1.00 94.00 95 ASN A CA 1
ATOM 670 C C . ASN A 1 95 ? 4.412 3.804 -16.352 1.00 94.00 95 ASN A C 1
ATOM 672 O O . ASN A 1 95 ? 3.970 4.390 -17.338 1.00 94.00 95 ASN A O 1
ATOM 676 N N . GLU A 1 96 ? 4.118 2.535 -16.077 1.00 92.44 96 GLU A N 1
ATOM 677 C CA . GLU A 1 96 ? 3.411 1.622 -16.985 1.00 92.44 96 GLU A CA 1
ATOM 678 C C . GLU A 1 96 ? 1.892 1.613 -16.772 1.00 92.44 96 GLU A C 1
ATOM 680 O O . GLU A 1 96 ? 1.129 1.006 -17.523 1.00 92.44 96 GLU A O 1
ATOM 685 N N . GLY A 1 97 ? 1.408 2.321 -15.750 1.00 96.44 97 GLY A N 1
ATOM 686 C CA . GLY A 1 97 ? -0.014 2.413 -15.473 1.00 96.44 97 GLY A CA 1
ATOM 687 C C . GLY A 1 97 ? -0.585 1.224 -14.698 1.00 96.44 97 GLY A C 1
ATOM 688 O O . GLY A 1 97 ? -0.110 0.857 -13.622 1.00 96.44 97 GLY A O 1
ATOM 689 N N . SER A 1 98 ? -1.716 0.702 -15.175 1.00 97.69 98 SER A N 1
ATOM 690 C CA . SER A 1 98 ? -2.376 -0.464 -14.571 1.00 97.69 98 SER A CA 1
ATOM 691 C C . SER A 1 98 ? -1.877 -1.737 -15.245 1.00 97.69 98 SER A C 1
ATOM 693 O O . SER A 1 98 ? -1.781 -1.777 -16.466 1.00 97.69 98 SER A O 1
ATOM 695 N N . GLU A 1 99 ? -1.617 -2.780 -14.465 1.00 97.38 99 GLU A N 1
ATOM 696 C CA . GLU A 1 99 ? -0.994 -4.023 -14.936 1.00 97.38 99 GLU A CA 1
ATOM 697 C C . GLU A 1 99 ? -1.507 -5.190 -14.089 1.00 97.38 99 GLU A C 1
ATOM 699 O O . GLU A 1 99 ? -1.850 -4.983 -12.926 1.00 97.38 99 GLU A O 1
ATOM 704 N N . ASN A 1 100 ? -1.627 -6.391 -14.670 1.00 97.94 100 ASN A N 1
ATOM 705 C CA . ASN A 1 100 ? -2.126 -7.600 -13.991 1.00 97.94 100 ASN A CA 1
ATOM 706 C C . ASN A 1 100 ? -3.474 -7.404 -13.267 1.00 97.94 100 ASN A C 1
ATOM 708 O O . ASN A 1 100 ? -3.749 -7.965 -12.210 1.00 97.94 100 ASN A O 1
ATOM 712 N N . GLY A 1 101 ? -4.329 -6.544 -13.830 1.00 98.12 101 GLY A N 1
ATOM 713 C CA . GLY A 1 101 ? -5.603 -6.163 -13.227 1.00 98.12 101 GLY A CA 1
ATOM 714 C C . GLY A 1 101 ? -5.482 -5.242 -12.007 1.00 98.12 101 GLY A C 1
ATOM 715 O O . GLY A 1 101 ? -6.503 -4.833 -11.474 1.00 98.12 101 GLY A O 1
ATOM 716 N N . ILE A 1 102 ? -4.286 -4.855 -11.572 1.00 98.69 102 ILE A N 1
ATOM 717 C CA . ILE A 1 102 ? -4.067 -3.961 -10.432 1.00 98.69 102 ILE A CA 1
ATOM 718 C C . ILE A 1 102 ? -4.025 -2.501 -10.898 1.00 98.69 102 ILE A C 1
ATOM 720 O O . ILE A 1 102 ? -3.295 -2.148 -11.835 1.00 98.69 102 ILE A O 1
ATOM 724 N N . SER A 1 103 ? -4.800 -1.634 -10.235 1.00 98.75 103 SER A N 1
ATOM 725 C CA . SER A 1 103 ? -4.925 -0.218 -10.606 1.00 98.75 103 SER A CA 1
ATOM 726 C C . SER A 1 103 ? -3.592 0.518 -10.565 1.00 98.75 103 SER A C 1
ATOM 728 O O . SER A 1 103 ? -2.673 0.163 -9.826 1.00 98.75 103 SER A O 1
ATOM 730 N N . ASN A 1 104 ? -3.492 1.605 -11.324 1.00 98.38 104 ASN A N 1
ATOM 731 C CA . ASN A 1 104 ? -2.466 2.610 -11.066 1.00 98.38 104 ASN A CA 1
ATOM 732 C C . ASN A 1 104 ? -2.744 3.353 -9.736 1.00 98.38 104 ASN A C 1
ATOM 734 O O . ASN A 1 104 ? -3.821 3.215 -9.148 1.00 98.38 104 ASN A O 1
ATOM 738 N N . ILE A 1 105 ? -1.781 4.148 -9.285 1.00 98.69 105 ILE A N 1
ATOM 739 C CA . ILE A 1 105 ? -1.872 5.089 -8.163 1.00 98.69 105 ILE A CA 1
ATOM 740 C C . ILE A 1 105 ? -0.954 6.271 -8.465 1.00 98.69 105 ILE A C 1
ATOM 742 O O . ILE A 1 105 ? 0.028 6.077 -9.165 1.00 98.69 105 ILE A O 1
ATOM 746 N N . THR A 1 106 ? -1.226 7.457 -7.923 1.00 98.75 106 THR A N 1
ATOM 747 C CA . THR A 1 106 ? -0.219 8.526 -7.796 1.00 98.75 106 THR A CA 1
ATOM 748 C C . THR A 1 106 ? 0.151 8.677 -6.327 1.00 98.75 106 THR A C 1
ATOM 750 O O . THR A 1 106 ? -0.711 9.036 -5.528 1.00 98.75 106 THR A O 1
ATOM 753 N N . ALA A 1 107 ? 1.404 8.422 -5.955 1.00 98.62 107 ALA A N 1
ATOM 754 C CA . ALA A 1 107 ? 1.849 8.443 -4.560 1.00 98.62 107 ALA A CA 1
ATOM 755 C C . ALA A 1 107 ? 3.328 8.862 -4.431 1.00 98.62 107 ALA A C 1
ATOM 757 O O . ALA A 1 107 ? 4.056 8.862 -5.429 1.00 98.62 107 ALA A O 1
ATOM 758 N N . PRO A 1 108 ? 3.781 9.259 -3.225 1.00 98.44 108 PRO A N 1
ATOM 759 C CA . PRO A 1 108 ? 5.201 9.446 -2.940 1.00 98.44 108 PRO A CA 1
ATOM 760 C C . PRO A 1 108 ? 5.982 8.150 -3.153 1.00 98.44 108 PRO A C 1
ATOM 762 O O . PRO A 1 108 ? 5.560 7.094 -2.683 1.00 98.44 108 PRO A O 1
ATOM 765 N N . ILE A 1 109 ? 7.128 8.233 -3.826 1.00 97.12 109 ILE A N 1
ATOM 766 C CA . ILE A 1 109 ? 8.046 7.098 -3.961 1.00 97.12 109 ILE A CA 1
ATOM 767 C C . ILE A 1 109 ? 8.464 6.581 -2.579 1.00 97.12 109 ILE A C 1
ATOM 769 O O . ILE A 1 109 ? 8.522 7.360 -1.626 1.00 97.12 109 ILE A O 1
ATOM 773 N N . ASN A 1 110 ? 8.752 5.286 -2.466 1.00 97.81 110 ASN A N 1
ATOM 774 C CA . ASN A 1 110 ? 9.078 4.583 -1.223 1.00 97.81 110 ASN A CA 1
ATOM 775 C C . ASN A 1 110 ? 7.957 4.551 -0.171 1.00 97.81 110 ASN A C 1
ATOM 777 O O . ASN A 1 110 ? 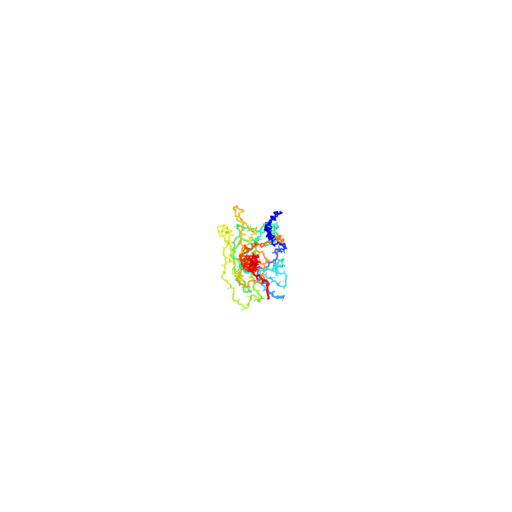8.202 4.118 0.946 1.00 97.81 110 ASN A O 1
ATOM 781 N N . ALA A 1 111 ? 6.733 4.995 -0.466 1.00 98.56 111 ALA A N 1
ATOM 782 C CA . ALA A 1 111 ? 5.630 4.882 0.486 1.00 98.56 111 ALA A CA 1
ATOM 783 C C . ALA A 1 111 ? 5.146 3.430 0.657 1.00 98.56 111 ALA A C 1
ATOM 785 O O . ALA A 1 111 ? 5.148 2.659 -0.301 1.00 98.56 111 ALA A O 1
ATOM 786 N N . LEU A 1 112 ? 4.638 3.071 1.842 1.00 98.88 112 LEU A N 1
ATOM 787 C CA . LEU A 1 112 ? 3.914 1.810 2.021 1.00 98.88 112 LEU A CA 1
ATOM 788 C C . LEU A 1 112 ? 2.544 1.879 1.330 1.00 98.88 112 LEU A C 1
ATOM 790 O O . LEU A 1 112 ? 1.758 2.810 1.551 1.00 98.88 112 LEU A O 1
ATOM 794 N N . LEU A 1 113 ? 2.241 0.843 0.552 1.00 98.88 113 LEU A N 1
ATOM 795 C CA . LEU A 1 113 ? 0.998 0.675 -0.189 1.00 98.88 113 LEU A CA 1
ATOM 796 C C . LEU A 1 113 ? 0.238 -0.579 0.250 1.00 98.88 113 LEU A C 1
ATOM 798 O O . LEU A 1 113 ? 0.830 -1.561 0.703 1.00 98.88 113 LEU A O 1
ATOM 802 N N . GLY A 1 114 ? -1.079 -0.557 0.047 1.00 98.81 114 GLY A N 1
ATOM 803 C CA . GLY A 1 114 ? -1.968 -1.698 0.243 1.00 98.81 114 GLY A CA 1
ATOM 804 C C . GLY A 1 114 ? -2.814 -2.007 -0.988 1.00 98.81 114 GLY A C 1
ATOM 805 O O . GLY A 1 114 ? -3.122 -1.116 -1.783 1.00 98.81 114 GLY A O 1
ATOM 806 N N . ILE A 1 115 ? -3.198 -3.279 -1.133 1.00 98.88 115 ILE A N 1
ATOM 807 C CA . ILE A 1 115 ? -4.101 -3.774 -2.178 1.00 98.88 115 ILE A CA 1
ATOM 808 C C . ILE A 1 115 ? -5.019 -4.845 -1.583 1.00 98.88 115 ILE A C 1
ATOM 810 O O . ILE A 1 115 ? -4.554 -5.897 -1.142 1.00 98.88 115 ILE A O 1
ATOM 814 N N . PHE A 1 116 ? -6.333 -4.618 -1.611 1.00 98.88 116 PHE A N 1
ATOM 815 C CA . PHE A 1 116 ? -7.307 -5.656 -1.265 1.00 98.88 116 PHE A CA 1
ATOM 816 C C . PHE A 1 116 ? -7.656 -6.500 -2.484 1.00 98.88 116 PHE A C 1
ATOM 818 O O . PHE A 1 116 ? -8.025 -5.956 -3.522 1.00 98.88 116 PHE A O 1
ATOM 825 N N . LEU A 1 117 ? -7.617 -7.825 -2.350 1.00 98.81 117 LEU A N 1
ATOM 826 C CA . LEU A 1 117 ? -8.040 -8.763 -3.388 1.00 98.81 117 LEU A CA 1
ATOM 827 C C . LEU A 1 117 ? -9.132 -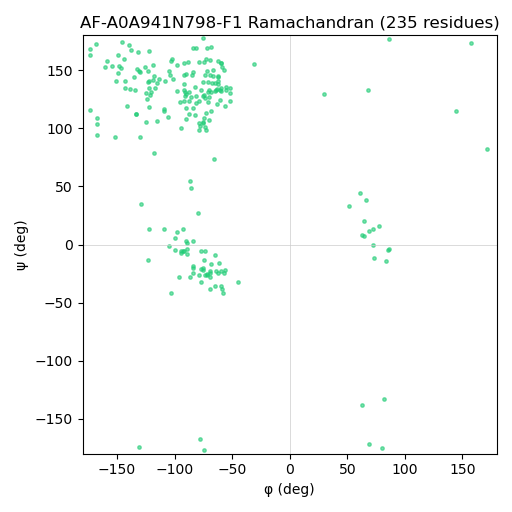9.704 -2.873 1.00 98.81 117 LEU A C 1
ATOM 829 O O . LEU A 1 117 ? -9.184 -10.058 -1.693 1.00 98.81 117 LEU A O 1
ATOM 833 N N . GLY A 1 118 ? -9.998 -10.128 -3.792 1.00 98.19 118 GLY A N 1
ATOM 834 C CA . GLY A 1 118 ? -10.879 -11.276 -3.586 1.00 98.19 118 GLY A CA 1
ATOM 835 C C . GLY A 1 118 ? -10.132 -12.602 -3.765 1.00 98.19 118 GLY A C 1
ATOM 836 O O . GLY A 1 118 ? -8.899 -12.601 -3.828 1.00 98.19 118 GLY A O 1
ATOM 837 N N . PRO A 1 119 ? -10.841 -13.737 -3.865 1.00 97.19 119 PRO A N 1
ATOM 838 C CA . PRO A 1 119 ? -10.212 -15.051 -4.008 1.00 97.19 119 PRO A CA 1
ATOM 839 C C . PRO A 1 119 ? -9.624 -15.297 -5.406 1.00 97.19 119 PRO A C 1
ATOM 841 O O . PRO A 1 119 ? -8.673 -16.062 -5.539 1.00 97.19 119 PRO A O 1
ATOM 844 N N . ASP A 1 120 ? -10.162 -14.642 -6.434 1.00 97.19 120 ASP A N 1
ATOM 845 C CA . ASP A 1 120 ? -9.790 -14.885 -7.828 1.00 97.19 120 ASP A CA 1
ATOM 846 C C . ASP A 1 120 ? -8.468 -14.201 -8.214 1.00 97.19 120 ASP A C 1
ATOM 848 O O . ASP A 1 120 ? -8.051 -13.212 -7.602 1.00 97.19 120 ASP A O 1
ATOM 852 N N . GLN A 1 121 ? -7.804 -14.716 -9.252 1.00 97.75 121 GLN A N 1
ATOM 853 C CA . GLN A 1 121 ? -6.617 -14.083 -9.836 1.00 97.75 121 GLN A CA 1
ATOM 854 C C . GLN A 1 121 ? -6.986 -12.697 -10.415 1.00 97.75 121 GLN A C 1
ATOM 856 O O . GLN A 1 121 ? -8.024 -12.567 -11.077 1.00 97.75 121 GLN A O 1
ATOM 861 N N . PRO A 1 122 ? -6.196 -11.636 -10.154 1.00 97.75 122 PRO A N 1
ATOM 862 C CA . PRO A 1 122 ? -6.632 -10.259 -10.406 1.00 97.75 122 PRO A CA 1
ATOM 863 C C . PRO A 1 122 ? -6.706 -9.870 -11.890 1.00 97.75 122 PRO A C 1
ATOM 865 O O . PRO A 1 122 ? -7.513 -9.008 -12.245 1.00 97.75 122 PRO A O 1
ATOM 868 N N . ASP A 1 123 ? -5.930 -10.503 -12.766 1.00 97.75 123 ASP A N 1
ATOM 869 C CA . ASP A 1 123 ? -5.867 -10.217 -14.207 1.00 97.75 123 ASP A CA 1
ATOM 870 C C . ASP A 1 123 ? -7.052 -10.788 -15.013 1.00 97.75 123 ASP A C 1
ATOM 872 O O . ASP A 1 123 ? -7.222 -10.466 -16.188 1.00 97.75 123 ASP A O 1
ATOM 876 N N . LEU A 1 124 ? -7.934 -11.564 -14.374 1.00 97.44 124 LEU A N 1
ATOM 877 C CA . LEU A 1 124 ? -9.154 -12.100 -14.992 1.00 97.44 124 LEU A CA 1
ATOM 878 C C . LEU A 1 124 ? -10.246 -11.038 -15.205 1.00 97.44 124 LEU A C 1
ATOM 880 O O . LEU A 1 124 ? -11.296 -11.316 -15.785 1.00 97.44 124 LEU A O 1
ATOM 884 N N . SER A 1 125 ? -10.027 -9.817 -14.718 1.00 96.38 125 SER A N 1
ATOM 885 C CA . SER A 1 125 ? -10.917 -8.674 -14.916 1.00 96.38 125 SER A CA 1
ATOM 886 C C . SER A 1 125 ? -10.121 -7.372 -15.064 1.00 96.38 125 SER A C 1
ATOM 888 O O . SER A 1 125 ? -8.977 -7.295 -14.607 1.00 96.38 125 SER A O 1
ATOM 890 N N . PRO A 1 126 ? -10.704 -6.315 -15.659 1.00 97.00 126 PRO A N 1
ATOM 891 C CA . PRO A 1 126 ? -10.039 -5.019 -15.779 1.00 97.00 126 PRO A CA 1
ATOM 892 C C . PRO A 1 126 ? -9.643 -4.424 -14.423 1.00 97.00 126 PRO A C 1
ATOM 894 O O . PRO A 1 126 ? -10.283 -4.693 -13.402 1.00 97.00 126 PRO A O 1
ATOM 897 N N . ALA A 1 127 ? -8.597 -3.601 -14.417 1.00 98.06 127 ALA A N 1
ATOM 898 C CA . ALA A 1 127 ? -8.218 -2.824 -13.243 1.00 98.06 127 ALA A CA 1
ATOM 899 C C . ALA A 1 127 ? -9.249 -1.718 -12.942 1.00 98.06 127 ALA A C 1
ATOM 901 O O . ALA A 1 127 ? -9.821 -1.161 -13.885 1.00 98.06 127 ALA A O 1
ATOM 902 N N . PRO A 1 128 ? -9.497 -1.387 -11.660 1.00 98.25 128 PRO A N 1
ATOM 903 C CA . PRO A 1 128 ? -10.381 -0.287 -11.291 1.00 98.25 128 PRO A CA 1
ATOM 904 C C . PRO A 1 128 ? -9.699 1.072 -11.517 1.00 98.25 128 PRO A C 1
ATOM 906 O O . PRO A 1 128 ? -8.529 1.156 -11.904 1.00 98.25 128 PRO A O 1
ATOM 909 N N . ALA A 1 129 ? -10.436 2.155 -11.265 1.00 98.19 129 ALA A N 1
ATOM 910 C CA . ALA A 1 129 ? -9.901 3.509 -11.364 1.00 98.19 129 ALA A CA 1
ATOM 911 C C . ALA A 1 129 ? -8.756 3.744 -10.361 1.00 98.19 129 ALA A C 1
ATOM 913 O O . ALA A 1 129 ? -8.787 3.256 -9.231 1.00 98.19 129 ALA A O 1
ATOM 914 N N . ALA A 1 130 ? -7.754 4.518 -10.775 1.00 98.31 130 ALA A N 1
ATOM 915 C CA . ALA A 1 130 ? -6.609 4.858 -9.938 1.00 98.31 130 ALA A CA 1
ATOM 916 C C . ALA A 1 130 ? -6.972 5.878 -8.848 1.00 98.31 130 ALA A C 1
ATOM 918 O O . ALA A 1 130 ? -7.761 6.795 -9.087 1.00 98.31 130 ALA A O 1
ATOM 919 N N . LEU A 1 131 ? -6.339 5.749 -7.680 1.00 98.62 131 LEU A N 1
ATOM 920 C CA . LEU A 1 131 ? -6.375 6.760 -6.621 1.00 98.62 131 LEU A CA 1
ATOM 921 C C . LEU A 1 131 ? -5.201 7.739 -6.750 1.00 98.62 131 LEU A C 1
ATOM 923 O O . LEU A 1 131 ? -4.149 7.410 -7.301 1.00 98.62 131 LEU A O 1
ATOM 927 N N . SER A 1 132 ? -5.378 8.942 -6.204 1.00 98.38 132 SER A N 1
ATOM 928 C CA . SER A 1 132 ? -4.340 9.971 -6.115 1.00 98.38 132 SER A CA 1
ATOM 929 C C . SER A 1 132 ? -4.094 10.345 -4.659 1.00 98.38 132 SER A C 1
ATOM 931 O O . SER A 1 132 ? -5.026 10.643 -3.918 1.00 98.38 132 SER A O 1
ATOM 933 N N . PHE A 1 133 ? -2.820 10.358 -4.288 1.00 98.62 133 PHE A N 1
ATOM 934 C CA . PHE A 1 133 ? -2.275 10.791 -3.005 1.00 98.62 133 PHE A CA 1
ATOM 935 C C . PHE A 1 133 ? -1.133 11.785 -3.242 1.00 98.62 133 PHE A C 1
ATOM 937 O O . PHE A 1 133 ? -0.115 11.784 -2.543 1.00 98.62 133 PHE A O 1
ATOM 944 N N . ALA A 1 134 ? -1.271 12.603 -4.289 1.00 98.25 134 ALA A N 1
ATOM 945 C CA . ALA A 1 134 ? -0.198 13.449 -4.781 1.00 98.25 134 ALA A CA 1
ATOM 946 C C . ALA A 1 134 ? 0.145 14.579 -3.798 1.00 98.25 134 ALA A C 1
ATOM 948 O O . ALA A 1 134 ? 1.306 14.924 -3.568 1.00 98.25 134 ALA A O 1
ATOM 949 N N . THR A 1 135 ? -0.879 15.133 -3.163 1.00 98.44 135 THR A N 1
ATOM 950 C CA . THR A 1 135 ? -0.787 16.256 -2.234 1.00 98.44 135 THR A CA 1
ATOM 951 C C . THR A 1 135 ? -0.885 15.802 -0.781 1.00 98.44 135 THR A C 1
ATOM 953 O O . THR A 1 135 ? -1.420 14.741 -0.471 1.00 98.44 135 THR A O 1
ATOM 956 N N . LEU A 1 136 ? -0.402 16.642 0.142 1.00 97.75 136 LEU A N 1
ATOM 957 C CA . LEU A 1 136 ? -0.569 16.393 1.578 1.00 97.75 136 LEU A CA 1
ATOM 958 C C . LEU A 1 136 ? -2.050 16.284 1.967 1.00 97.75 136 LEU A C 1
ATOM 960 O O . LEU A 1 136 ? -2.406 15.426 2.759 1.00 97.75 136 LEU A O 1
ATOM 964 N N . ALA A 1 137 ? -2.917 17.108 1.372 1.00 97.94 137 ALA A N 1
ATOM 965 C CA . ALA A 1 137 ? -4.350 17.091 1.657 1.00 97.94 137 ALA A CA 1
ATOM 966 C C . ALA A 1 137 ? -5.023 15.772 1.239 1.00 97.94 137 ALA A C 1
ATOM 968 O O . ALA A 1 137 ? -5.914 15.303 1.938 1.00 97.94 137 ALA A O 1
ATOM 969 N N . GLU A 1 138 ? -4.589 15.161 0.132 1.00 98.38 138 GLU A N 1
ATOM 970 C CA . GLU A 1 138 ? -5.071 13.835 -0.281 1.00 98.38 138 GLU A CA 1
ATOM 971 C C . GLU A 1 138 ? -4.533 12.714 0.617 1.00 98.38 138 GLU A C 1
ATOM 973 O O . GLU A 1 138 ? -5.179 11.678 0.732 1.00 98.38 138 GLU A O 1
ATOM 978 N N . ARG A 1 139 ? -3.375 12.908 1.265 1.00 98.44 139 ARG A N 1
ATOM 979 C CA . ARG A 1 139 ? -2.806 11.963 2.242 1.00 98.44 139 ARG A CA 1
ATOM 980 C C . ARG A 1 139 ? -3.364 12.139 3.655 1.00 98.44 139 ARG A C 1
ATOM 982 O O . ARG A 1 139 ? -3.401 11.170 4.397 1.00 98.44 139 ARG A O 1
ATOM 989 N N . ASP A 1 140 ? -3.868 13.319 4.013 1.00 98.12 140 ASP A N 1
ATOM 990 C CA . ASP A 1 140 ? -4.420 13.648 5.338 1.00 98.12 140 ASP A CA 1
ATOM 991 C C . ASP A 1 140 ? -5.912 13.281 5.493 1.00 98.12 140 ASP A C 1
ATOM 993 O O . ASP A 1 140 ? -6.735 14.068 5.968 1.00 98.12 140 ASP A O 1
ATOM 997 N N . PHE A 1 141 ? -6.288 12.059 5.118 1.00 98.19 141 PHE A N 1
ATOM 998 C CA . PHE A 1 141 ? -7.632 11.522 5.362 1.00 98.19 141 PHE A CA 1
ATOM 999 C C . PHE A 1 141 ? -7.726 10.834 6.731 1.00 98.19 141 PHE A C 1
ATOM 1001 O O . PHE A 1 141 ? -6.727 10.381 7.280 1.00 98.19 141 PHE A O 1
ATOM 1008 N N . LEU A 1 142 ? -8.936 10.718 7.286 1.00 98.25 142 LEU A N 1
ATOM 1009 C CA . LEU A 1 142 ? -9.190 9.926 8.503 1.00 98.25 142 LEU A CA 1
ATOM 1010 C C . LEU A 1 142 ? -9.702 8.516 8.195 1.00 98.25 142 LEU A C 1
ATOM 1012 O O . LEU A 1 142 ? -9.498 7.586 8.975 1.00 98.25 142 LEU A O 1
ATOM 1016 N N . GLU A 1 143 ? -10.381 8.357 7.065 1.00 98.12 143 GLU A N 1
ATOM 1017 C CA . GLU A 1 143 ? -10.966 7.098 6.632 1.00 98.12 143 GLU A CA 1
ATOM 1018 C C . GLU A 1 143 ? -10.829 6.965 5.119 1.00 98.12 143 GLU A C 1
ATOM 1020 O O . GLU A 1 143 ? -11.104 7.916 4.384 1.00 98.12 143 GLU A O 1
ATOM 1025 N N . LEU A 1 144 ? -10.415 5.783 4.672 1.00 98.69 144 LEU A N 1
ATOM 1026 C CA . LEU A 1 144 ? -10.356 5.410 3.269 1.00 98.69 144 LEU A CA 1
ATOM 1027 C C . LEU A 1 144 ? -11.193 4.152 3.029 1.00 98.69 144 LEU A C 1
ATOM 1029 O O . LEU A 1 144 ? -11.163 3.210 3.825 1.00 98.69 144 LEU A O 1
ATOM 1033 N N . LEU A 1 145 ? -11.910 4.133 1.906 1.00 98.56 145 LEU A N 1
ATOM 1034 C CA . LEU A 1 145 ? -12.701 2.998 1.435 1.00 98.56 145 LEU A CA 1
ATOM 1035 C C . LEU A 1 145 ? -12.146 2.528 0.078 1.00 98.56 145 LEU A C 1
ATOM 1037 O O . LEU A 1 145 ? -12.704 2.905 -0.953 1.00 98.56 145 LEU A O 1
ATOM 1041 N N . PRO A 1 146 ? -11.032 1.771 0.046 1.00 98.44 146 PRO A N 1
ATOM 1042 C CA . PRO A 1 146 ? -10.492 1.253 -1.206 1.00 98.44 146 PRO A CA 1
ATOM 1043 C C . PRO A 1 146 ? -11.436 0.229 -1.838 1.00 98.44 146 PRO A C 1
ATOM 1045 O O . PRO A 1 146 ? -12.119 -0.511 -1.133 1.00 98.44 146 PRO A O 1
ATOM 1048 N N . GLU A 1 147 ? -11.426 0.131 -3.163 1.00 98.56 147 GLU A N 1
ATOM 1049 C CA . GLU A 1 147 ? -12.064 -0.966 -3.894 1.00 98.56 147 GLU A CA 1
ATOM 1050 C C . GLU A 1 147 ? -11.144 -2.201 -3.987 1.00 98.56 147 GLU A C 1
ATOM 1052 O O . GLU A 1 147 ? -9.947 -2.151 -3.694 1.00 98.56 147 GLU A O 1
ATOM 1057 N N . LEU A 1 148 ? -11.690 -3.340 -4.430 1.00 98.75 148 LEU A N 1
ATOM 1058 C CA . LEU A 1 148 ? -10.860 -4.496 -4.783 1.00 98.75 148 LEU A CA 1
ATOM 1059 C C . LEU A 1 148 ? -9.929 -4.148 -5.943 1.00 98.75 148 LEU A C 1
ATOM 1061 O O . LEU A 1 148 ? -10.354 -3.514 -6.903 1.00 98.75 148 LEU A O 1
ATOM 1065 N N . LYS A 1 149 ? -8.686 -4.637 -5.882 1.00 98.75 149 LYS A N 1
ATOM 1066 C CA . LYS A 1 149 ? -7.622 -4.436 -6.882 1.00 98.75 149 LYS A CA 1
ATOM 1067 C C . LYS A 1 149 ? -7.173 -2.976 -7.026 1.00 98.75 149 LYS A C 1
ATOM 1069 O O . LYS A 1 149 ? -6.398 -2.658 -7.930 1.00 98.75 149 LYS A O 1
ATOM 1074 N N . GLN A 1 150 ? -7.657 -2.097 -6.150 1.00 98.75 150 GLN A N 1
ATOM 1075 C CA . GLN A 1 150 ? -7.278 -0.698 -6.109 1.00 98.75 150 GLN A CA 1
ATOM 1076 C C . GLN A 1 150 ? -6.099 -0.521 -5.157 1.00 98.75 150 GLN A C 1
ATOM 1078 O O . GLN A 1 150 ? -6.167 -0.900 -3.987 1.00 98.75 150 GLN A O 1
ATOM 1083 N N . VAL A 1 151 ? -5.010 0.038 -5.674 1.00 98.88 151 VAL A N 1
ATOM 1084 C CA . VAL A 1 151 ? -3.829 0.364 -4.875 1.00 98.88 151 VAL A CA 1
ATOM 1085 C C . VAL A 1 151 ? -4.114 1.628 -4.075 1.00 98.88 151 VAL A C 1
ATOM 1087 O O . VAL A 1 151 ? -4.600 2.619 -4.626 1.00 98.88 151 VAL A O 1
ATOM 1090 N N . PHE A 1 152 ? -3.799 1.606 -2.783 1.00 98.88 152 PHE A N 1
ATOM 1091 C CA . PHE A 1 152 ? -3.974 2.750 -1.895 1.00 98.88 152 PHE A CA 1
ATOM 1092 C C . PHE A 1 152 ? -2.737 3.030 -1.043 1.00 98.88 152 PHE A C 1
ATOM 1094 O O . PHE A 1 152 ? -1.974 2.127 -0.703 1.00 98.88 152 PHE A O 1
ATOM 1101 N N . PHE A 1 153 ? -2.557 4.304 -0.692 1.00 98.81 153 PHE A N 1
ATOM 1102 C CA . PHE A 1 153 ? -1.514 4.764 0.217 1.00 98.81 153 PHE A CA 1
ATOM 1103 C C . PHE A 1 153 ? -1.864 4.389 1.660 1.00 98.81 153 PHE A C 1
ATOM 1105 O O . PHE A 1 153 ? -2.965 4.697 2.119 1.00 98.81 153 PHE A O 1
ATOM 1112 N N . ILE A 1 154 ? -0.929 3.750 2.367 1.00 98.81 154 ILE A N 1
ATOM 1113 C CA . ILE A 1 154 ? -1.035 3.490 3.812 1.00 98.81 154 ILE A CA 1
ATOM 1114 C C . ILE A 1 154 ? -0.156 4.463 4.595 1.00 98.81 154 ILE A C 1
ATOM 1116 O O . ILE A 1 154 ? -0.568 4.952 5.648 1.00 98.81 154 ILE A O 1
ATOM 1120 N N . GLY A 1 155 ? 1.057 4.724 4.103 1.00 98.56 155 GLY A N 1
ATOM 1121 C CA . GLY A 1 155 ? 2.014 5.528 4.846 1.00 98.56 155 GLY A CA 1
ATOM 1122 C C . GLY A 1 155 ? 2.397 4.863 6.169 1.00 98.56 155 GLY A C 1
ATOM 1123 O O . GLY A 1 155 ? 2.559 3.646 6.271 1.00 98.56 155 GLY A O 1
ATOM 1124 N N . ASN A 1 156 ? 2.490 5.670 7.218 1.00 98.19 156 ASN A N 1
ATOM 1125 C CA . ASN A 1 156 ? 2.650 5.230 8.598 1.00 98.19 156 ASN A CA 1
ATOM 1126 C C . ASN A 1 156 ? 1.307 5.005 9.328 1.00 98.19 156 ASN A C 1
ATOM 1128 O O . ASN A 1 156 ? 1.309 4.700 10.524 1.00 98.19 156 ASN A O 1
ATOM 1132 N N . GLY A 1 157 ? 0.173 5.159 8.631 1.00 98.38 157 GLY A N 1
ATOM 1133 C CA . GLY A 1 157 ? -1.174 5.050 9.191 1.00 98.38 157 GLY A CA 1
ATOM 1134 C C . GLY A 1 157 ? -1.642 6.277 9.983 1.00 98.38 157 GLY A C 1
ATOM 1135 O O . GLY A 1 157 ? -2.602 6.173 10.757 1.00 98.38 157 GLY A O 1
ATOM 1136 N N . ARG A 1 158 ? -0.976 7.431 9.844 1.00 98.56 158 ARG A N 1
ATOM 1137 C CA . ARG A 1 158 ? -1.295 8.691 10.530 1.00 98.56 158 ARG A CA 1
ATOM 1138 C C . ARG A 1 158 ? -1.382 9.857 9.552 1.00 98.56 158 ARG A C 1
ATOM 1140 O O . ARG A 1 158 ? -0.636 9.941 8.590 1.00 98.56 158 ARG A O 1
ATOM 1147 N N . THR A 1 159 ? -2.239 10.822 9.870 1.00 98.44 159 THR A N 1
ATOM 1148 C CA . THR A 1 159 ? -2.203 12.138 9.219 1.00 98.44 159 THR A CA 1
ATOM 1149 C C . THR A 1 159 ? -0.986 12.947 9.673 1.00 98.44 159 THR A C 1
ATOM 1151 O O . THR A 1 159 ? -0.360 12.648 10.695 1.00 98.44 159 THR A O 1
ATOM 1154 N N . SER A 1 160 ? -0.715 14.060 8.994 1.00 97.19 160 SER A N 1
ATOM 1155 C CA . SER A 1 160 ? 0.313 15.040 9.371 1.00 97.19 160 SER A CA 1
ATOM 1156 C C . SER A 1 160 ? 0.139 15.623 10.781 1.00 97.19 160 SER A C 1
ATOM 1158 O O . SER A 1 160 ? 1.110 16.034 11.416 1.00 97.19 160 SER A O 1
ATOM 1160 N N . LEU A 1 161 ? -1.092 15.616 11.304 1.00 97.62 161 LEU A N 1
ATOM 1161 C CA . LEU A 1 161 ? -1.432 16.024 12.671 1.00 97.62 161 LEU A CA 1
ATOM 1162 C C . LEU A 1 161 ? -1.444 14.848 13.662 1.00 97.62 161 LEU A C 1
ATOM 1164 O O . LEU A 1 161 ? -1.932 14.986 14.783 1.00 97.62 161 LEU A O 1
ATOM 1168 N N . ASN A 1 162 ? -0.899 13.699 13.260 1.00 97.12 162 ASN A N 1
ATOM 1169 C CA . ASN A 1 162 ? -0.782 12.473 14.045 1.00 97.12 162 ASN A CA 1
ATOM 1170 C C . ASN A 1 162 ? -2.128 11.825 14.435 1.00 97.12 162 ASN A C 1
ATOM 1172 O O . ASN A 1 162 ? -2.191 11.024 15.375 1.00 97.12 162 ASN A O 1
ATOM 1176 N N . ALA A 1 163 ? -3.210 12.147 13.718 1.00 98.19 163 ALA A N 1
ATOM 1177 C CA . ALA A 1 163 ? -4.482 11.449 13.873 1.00 98.19 163 ALA A CA 1
ATOM 1178 C C . ALA A 1 163 ? -4.407 10.076 13.193 1.00 98.19 163 ALA A C 1
ATOM 1180 O O . ALA A 1 163 ? -3.832 9.952 12.115 1.00 98.19 163 ALA A O 1
ATOM 1181 N N . THR A 1 164 ? -4.978 9.045 13.816 1.00 98.06 164 THR A N 1
ATOM 1182 C CA . THR A 1 164 ? -5.003 7.692 13.245 1.00 98.06 164 THR A CA 1
ATOM 1183 C C . THR A 1 164 ? -5.898 7.632 12.014 1.00 98.06 164 THR A C 1
ATOM 1185 O O . THR A 1 164 ? -7.051 8.060 12.069 1.00 98.06 164 THR A O 1
ATOM 1188 N N . GLN A 1 165 ? -5.373 7.055 10.938 1.00 98.44 165 GLN A N 1
ATOM 1189 C CA . GLN A 1 165 ? -6.124 6.762 9.724 1.00 98.44 165 GLN A CA 1
ATOM 1190 C C . GLN A 1 165 ? -6.733 5.367 9.804 1.00 98.44 165 GLN A C 1
ATOM 1192 O O . GLN A 1 165 ? -6.167 4.449 10.402 1.00 98.44 165 GLN A O 1
ATOM 1197 N N . THR A 1 166 ? -7.903 5.213 9.199 1.00 98.00 166 THR A N 1
ATOM 1198 C CA . THR A 1 166 ? -8.645 3.954 9.171 1.00 98.00 166 THR A CA 1
ATOM 1199 C C . THR A 1 166 ? -8.889 3.513 7.737 1.00 98.00 166 THR A C 1
ATOM 1201 O O . THR A 1 166 ? -9.177 4.329 6.863 1.00 98.00 166 THR A O 1
ATOM 1204 N N . PHE A 1 167 ? -8.776 2.210 7.495 1.00 98.50 167 PHE A N 1
ATOM 1205 C CA . PHE A 1 167 ? -8.945 1.618 6.170 1.00 98.50 167 PHE A CA 1
ATOM 1206 C C . PHE A 1 167 ? -10.058 0.583 6.235 1.00 98.50 167 PHE A C 1
ATOM 1208 O O . PHE A 1 167 ? -9.972 -0.375 7.004 1.00 98.50 167 PHE A O 1
ATOM 1215 N N . VAL A 1 168 ? -11.125 0.794 5.470 1.00 98.19 168 VAL A N 1
ATOM 1216 C CA . VAL A 1 168 ? -12.295 -0.086 5.482 1.00 98.19 168 VAL A CA 1
ATOM 1217 C C . VAL A 1 168 ? -12.080 -1.221 4.490 1.00 98.19 168 VAL A C 1
ATOM 1219 O O . VAL A 1 168 ? -11.872 -0.980 3.304 1.00 98.19 168 VAL A O 1
ATOM 1222 N N . VAL A 1 169 ? -12.165 -2.463 4.964 1.00 98.25 169 VAL A N 1
ATOM 1223 C CA . VAL A 1 169 ? -12.080 -3.654 4.110 1.00 98.25 169 VAL A CA 1
ATOM 1224 C C . VAL A 1 169 ? -13.266 -3.667 3.130 1.00 98.25 169 VAL A C 1
ATOM 1226 O O . VAL A 1 169 ? -14.418 -3.699 3.585 1.00 98.25 169 VAL A O 1
ATOM 1229 N N . PRO A 1 170 ? -13.043 -3.672 1.801 1.00 98.38 170 PRO A N 1
ATOM 1230 C CA . PRO A 1 170 ? -14.136 -3.680 0.837 1.00 98.38 170 PRO A CA 1
ATOM 1231 C C . PRO A 1 170 ? -14.903 -5.003 0.828 1.00 98.38 170 PRO A C 1
ATOM 1233 O O . PRO A 1 170 ? -14.406 -6.065 1.211 1.00 98.38 170 PRO A O 1
ATOM 1236 N N . VAL A 1 171 ? -16.140 -4.951 0.332 1.00 97.12 171 VAL A N 1
ATOM 1237 C CA . VAL A 1 171 ? -16.948 -6.154 0.102 1.00 97.12 171 VAL A CA 1
ATOM 1238 C C . VAL A 1 171 ? -16.228 -7.084 -0.875 1.00 97.12 171 VAL A C 1
ATOM 1240 O O . VAL A 1 171 ? -15.775 -6.659 -1.933 1.00 97.12 171 VAL A O 1
ATOM 1243 N N . GLY A 1 172 ? -16.147 -8.366 -0.515 1.00 96.75 172 GLY A N 1
ATOM 1244 C CA . GLY A 1 172 ? -15.495 -9.396 -1.324 1.00 96.75 172 GLY A CA 1
ATOM 1245 C C . GLY A 1 172 ? -13.986 -9.526 -1.104 1.00 96.75 172 GLY A C 1
ATOM 1246 O O . GLY A 1 172 ? -13.395 -10.440 -1.671 1.00 96.75 172 GLY A O 1
ATOM 1247 N N . ALA A 1 173 ? -13.365 -8.676 -0.276 1.00 98.19 173 ALA A N 1
ATOM 1248 C CA . ALA A 1 173 ? -11.954 -8.825 0.064 1.00 98.19 173 ALA A CA 1
ATOM 1249 C C . ALA A 1 173 ? -11.740 -10.049 0.953 1.00 98.19 173 ALA A C 1
ATOM 1251 O O . ALA A 1 173 ? -12.366 -10.196 2.002 1.00 98.19 173 ALA A O 1
ATOM 1252 N N . THR A 1 174 ? -10.820 -10.908 0.533 1.00 97.50 174 THR A N 1
ATOM 1253 C CA . THR A 1 174 ? -10.376 -12.080 1.296 1.00 97.50 174 THR A CA 1
ATOM 1254 C C . THR A 1 174 ? -8.874 -12.068 1.536 1.00 97.50 174 THR A C 1
ATOM 1256 O O . THR A 1 174 ? -8.395 -12.839 2.360 1.00 97.50 174 THR A O 1
ATOM 1259 N N . ARG A 1 175 ? -8.137 -11.210 0.823 1.00 98.56 175 ARG A N 1
ATOM 1260 C CA . ARG A 1 175 ? -6.683 -11.071 0.894 1.00 98.56 175 ARG A CA 1
ATOM 1261 C C . ARG A 1 175 ? -6.307 -9.591 0.940 1.00 98.56 175 ARG A C 1
ATOM 1263 O O . ARG A 1 175 ? -6.954 -8.767 0.289 1.00 98.56 175 ARG A O 1
ATOM 1270 N N . LEU A 1 176 ? -5.258 -9.263 1.685 1.00 98.75 176 LEU A N 1
ATOM 1271 C CA . LEU A 1 176 ? -4.616 -7.948 1.695 1.00 98.75 176 LEU A CA 1
ATOM 1272 C C . LEU A 1 176 ? -3.142 -8.158 1.377 1.00 98.75 176 LEU A C 1
ATOM 1274 O O . LEU A 1 176 ? -2.473 -8.925 2.063 1.00 98.75 176 LEU A O 1
ATOM 1278 N N . PHE A 1 177 ? -2.654 -7.458 0.363 1.00 98.88 177 PHE A N 1
ATOM 1279 C CA . PHE A 1 177 ? -1.248 -7.438 -0.010 1.00 98.88 177 PHE A CA 1
ATOM 1280 C C . PHE A 1 177 ? -0.635 -6.092 0.358 1.00 98.88 177 PHE A C 1
ATOM 1282 O O . PHE A 1 177 ? -1.275 -5.050 0.191 1.00 98.88 177 PHE A O 1
ATOM 1289 N N . LEU A 1 178 ? 0.599 -6.130 0.848 1.00 98.88 178 LEU A N 1
ATOM 1290 C CA . LEU A 1 178 ? 1.385 -4.960 1.214 1.00 98.88 178 LEU A CA 1
ATOM 1291 C C . LEU A 1 178 ? 2.633 -4.885 0.340 1.00 98.88 178 LEU A C 1
ATOM 1293 O O . LEU A 1 178 ? 3.314 -5.889 0.116 1.00 98.88 178 LEU A O 1
ATOM 1297 N N . ALA A 1 179 ? 2.912 -3.685 -0.152 1.00 98.56 179 ALA A N 1
ATOM 1298 C CA . ALA A 1 179 ? 3.973 -3.414 -1.111 1.00 98.56 179 ALA A CA 1
ATOM 1299 C C . ALA A 1 179 ? 4.595 -2.037 -0.856 1.00 98.56 179 ALA A C 1
ATOM 1301 O O . ALA A 1 179 ? 4.095 -1.269 -0.032 1.00 98.56 179 ALA A O 1
ATOM 1302 N N . THR A 1 180 ? 5.663 -1.707 -1.578 1.00 98.06 180 THR A N 1
ATOM 1303 C CA . THR A 1 180 ? 6.213 -0.346 -1.588 1.00 98.06 180 THR A CA 1
ATOM 1304 C C . THR A 1 180 ? 5.821 0.387 -2.865 1.00 98.06 180 THR A C 1
ATOM 1306 O O . THR A 1 180 ? 5.508 -0.235 -3.878 1.00 98.06 180 THR A O 1
ATOM 1309 N N . MET A 1 181 ? 5.854 1.714 -2.827 1.00 98.00 181 MET A N 1
ATOM 1310 C CA . MET A 1 181 ? 5.789 2.547 -4.016 1.00 98.00 181 MET A CA 1
ATOM 1311 C C . MET A 1 181 ? 7.166 2.643 -4.669 1.00 98.00 181 MET A C 1
ATOM 1313 O O . MET A 1 181 ? 8.130 3.078 -4.042 1.00 98.00 181 MET A O 1
ATOM 1317 N N . ASP A 1 182 ? 7.213 2.345 -5.957 1.00 95.06 182 ASP A N 1
ATOM 1318 C CA . ASP A 1 182 ? 8.250 2.773 -6.890 1.00 95.06 182 ASP A CA 1
ATOM 1319 C C . ASP A 1 182 ? 7.583 3.186 -8.205 1.00 95.06 182 ASP A C 1
ATOM 1321 O O . ASP A 1 182 ? 6.411 2.891 -8.416 1.00 95.06 182 ASP A O 1
ATOM 1325 N N . PHE A 1 183 ? 8.287 3.851 -9.110 1.00 93.19 183 PHE A N 1
ATOM 1326 C CA . PHE A 1 183 ? 7.786 4.108 -10.460 1.00 93.19 183 PHE A CA 1
ATOM 1327 C C . PHE A 1 183 ? 8.087 2.948 -11.418 1.00 93.19 183 PHE A C 1
ATOM 1329 O O . PHE A 1 183 ? 7.331 2.751 -12.376 1.00 93.19 183 PHE A O 1
ATOM 1336 N N . SER A 1 184 ? 9.165 2.195 -11.160 1.00 90.50 184 SER A N 1
ATOM 1337 C CA . SER A 1 184 ? 9.662 1.066 -11.963 1.00 90.50 184 SER A CA 1
ATOM 1338 C C . SER A 1 184 ? 10.831 0.351 -11.261 1.00 90.50 184 SER A C 1
ATOM 1340 O O . SER A 1 184 ? 11.425 0.923 -10.365 1.00 90.50 184 SER A O 1
ATOM 1342 N N . GLU A 1 185 ? 11.233 -0.832 -11.743 1.00 92.56 185 GLU A N 1
ATOM 1343 C CA . GLU A 1 185 ? 12.497 -1.516 -11.376 1.00 92.56 185 GLU A CA 1
ATOM 1344 C C . GLU A 1 185 ? 12.632 -2.006 -9.918 1.00 92.56 185 GLU A C 1
ATOM 1346 O O . GLU A 1 185 ? 13.732 -2.073 -9.371 1.00 92.56 185 GLU A O 1
ATOM 1351 N N . TYR A 1 186 ? 11.545 -2.516 -9.337 1.00 94.81 186 TYR A N 1
ATOM 1352 C CA . TYR A 1 186 ? 11.525 -3.120 -7.996 1.00 94.81 186 TYR A CA 1
ATOM 1353 C C . TYR A 1 186 ? 12.661 -4.103 -7.645 1.00 94.81 186 TYR A C 1
ATOM 1355 O O . TYR A 1 186 ? 13.037 -4.149 -6.471 1.00 94.81 186 TYR A O 1
ATOM 1363 N N . PRO A 1 187 ? 13.240 -4.907 -8.567 1.00 95.31 187 PRO A N 1
ATOM 1364 C CA . PRO A 1 187 ? 14.355 -5.790 -8.220 1.00 95.31 187 PRO A CA 1
ATOM 1365 C C . PRO A 1 187 ? 15.603 -5.085 -7.667 1.00 95.31 187 PRO A C 1
ATOM 1367 O O . PRO A 1 187 ? 16.406 -5.744 -7.007 1.00 95.31 187 PRO A O 1
ATOM 1370 N N . ASN A 1 188 ? 15.799 -3.789 -7.945 1.00 94.00 188 ASN A N 1
ATOM 1371 C CA . ASN A 1 188 ? 16.955 -3.027 -7.458 1.00 94.00 188 ASN A CA 1
ATOM 1372 C C . ASN A 1 188 ? 16.709 -2.362 -6.085 1.00 94.00 188 ASN A C 1
ATOM 1374 O O . ASN A 1 188 ? 17.631 -1.776 -5.508 1.00 94.00 188 ASN A O 1
ATOM 1378 N N . ASN A 1 189 ? 15.489 -2.484 -5.554 1.00 95.38 189 ASN A N 1
ATOM 1379 C CA . ASN A 1 189 ? 15.097 -1.861 -4.301 1.00 95.38 189 ASN A CA 1
ATOM 1380 C C . ASN A 1 189 ? 15.691 -2.590 -3.101 1.00 95.38 189 ASN A C 1
ATOM 1382 O O . ASN A 1 189 ? 16.017 -3.778 -3.137 1.00 95.38 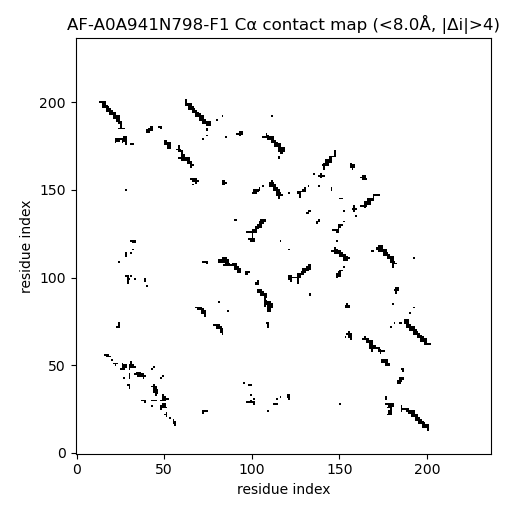189 ASN A O 1
ATOM 1386 N N . SER A 1 190 ? 15.801 -1.873 -1.988 1.00 96.12 190 SER A N 1
ATOM 1387 C CA . SER A 1 190 ? 16.364 -2.409 -0.751 1.00 96.12 190 SER A CA 1
ATOM 1388 C C . SER A 1 190 ? 15.599 -1.943 0.485 1.00 96.12 190 SER A C 1
ATOM 1390 O O . SER A 1 190 ? 14.717 -1.086 0.417 1.00 96.12 190 SER A O 1
ATOM 1392 N N . GLY A 1 191 ? 15.938 -2.530 1.634 1.00 96.88 191 GLY A N 1
ATOM 1393 C CA . GLY A 1 191 ? 15.272 -2.260 2.906 1.00 96.88 191 GLY A CA 1
ATOM 1394 C C . GLY A 1 191 ? 13.949 -3.010 3.067 1.00 96.88 191 GLY A C 1
ATOM 1395 O O . GLY A 1 191 ? 13.589 -3.873 2.261 1.00 96.88 191 GLY A O 1
ATOM 1396 N N . ALA A 1 192 ? 13.252 -2.712 4.159 1.00 98.19 192 ALA A N 1
ATOM 1397 C CA . ALA A 1 192 ? 11.958 -3.297 4.474 1.00 98.19 192 ALA A CA 1
ATOM 1398 C C . ALA A 1 192 ? 11.191 -2.438 5.486 1.00 98.19 192 ALA A C 1
ATOM 1400 O O . ALA A 1 192 ? 11.785 -1.776 6.345 1.00 98.19 192 ALA A O 1
ATOM 1401 N N . PHE A 1 193 ? 9.866 -2.528 5.423 1.00 98.75 193 PHE A N 1
ATOM 1402 C CA . PHE A 1 193 ? 8.979 -2.044 6.472 1.00 98.75 193 PHE A CA 1
ATOM 1403 C C . PHE A 1 193 ? 8.657 -3.142 7.477 1.00 98.75 193 PHE A C 1
ATOM 1405 O O . PHE A 1 193 ? 8.511 -4.309 7.113 1.00 98.75 193 PHE A O 1
ATOM 1412 N N . ASP A 1 194 ? 8.498 -2.732 8.730 1.00 98.56 194 ASP A N 1
ATOM 1413 C CA . ASP A 1 194 ? 7.892 -3.529 9.791 1.00 98.56 194 ASP A CA 1
ATOM 1414 C C . ASP A 1 194 ? 6.492 -2.968 10.057 1.00 98.56 194 ASP A C 1
ATOM 1416 O O . ASP A 1 194 ? 6.342 -1.825 10.510 1.00 98.56 194 ASP A O 1
ATOM 1420 N N . VAL A 1 195 ? 5.476 -3.736 9.664 1.00 98.69 195 VAL A N 1
ATOM 1421 C CA . VAL A 1 195 ? 4.072 -3.327 9.654 1.00 98.69 195 VAL A CA 1
ATOM 1422 C C . VAL A 1 195 ? 3.331 -4.064 10.752 1.00 98.69 195 VAL A C 1
ATOM 1424 O O . VAL A 1 195 ? 3.109 -5.267 10.659 1.00 98.69 195 VAL A O 1
ATOM 1427 N N . GLU A 1 196 ? 2.840 -3.325 11.738 1.00 98.25 196 GLU A N 1
ATOM 1428 C CA . GLU A 1 196 ? 1.855 -3.814 12.694 1.00 98.25 196 GLU A CA 1
ATOM 1429 C C . GLU A 1 196 ? 0.458 -3.409 12.230 1.00 98.25 196 GLU A C 1
ATOM 1431 O O . GLU A 1 196 ? 0.160 -2.221 12.062 1.00 98.25 196 GLU A O 1
ATOM 1436 N N . MET A 1 197 ? -0.417 -4.395 12.043 1.00 97.25 197 MET A N 1
ATOM 1437 C CA . MET A 1 197 ? -1.810 -4.166 11.680 1.00 97.25 197 MET A CA 1
ATOM 1438 C C . MET A 1 197 ? -2.736 -4.629 12.794 1.00 97.25 197 MET A C 1
ATOM 1440 O O . MET A 1 197 ? -2.553 -5.703 13.368 1.00 97.25 197 MET A O 1
ATOM 1444 N N . SER A 1 198 ? -3.776 -3.842 13.068 1.00 96.00 198 SER A N 1
ATOM 1445 C CA . SER A 1 198 ? -4.848 -4.235 13.978 1.00 96.00 198 SER A CA 1
ATOM 1446 C C . SER A 1 198 ? -6.229 -3.998 13.386 1.00 96.00 198 SER A C 1
ATOM 1448 O O . SER A 1 198 ? -6.435 -3.082 12.591 1.00 96.00 198 SER A O 1
ATOM 1450 N N . ALA A 1 199 ? -7.183 -4.833 13.783 1.00 92.94 199 ALA A N 1
ATOM 1451 C CA . ALA A 1 199 ? -8.584 -4.647 13.450 1.00 92.94 199 ALA A CA 1
ATOM 1452 C C . ALA A 1 199 ? -9.322 -3.970 14.604 1.00 92.94 199 ALA A C 1
ATOM 1454 O O . ALA A 1 199 ? -9.247 -4.414 15.756 1.00 92.94 199 ALA A O 1
ATOM 1455 N N . VAL A 1 200 ? -10.094 -2.934 14.280 1.00 87.50 200 VAL A N 1
ATOM 1456 C CA . VAL A 1 200 ? -11.034 -2.331 15.221 1.00 87.50 200 VAL A CA 1
ATOM 1457 C C . VAL A 1 200 ? -12.189 -3.315 15.422 1.00 87.50 200 VAL A C 1
ATOM 1459 O O . VAL A 1 200 ? -12.828 -3.701 14.440 1.00 87.50 200 VAL A O 1
ATOM 1462 N N . PRO A 1 201 ? -12.479 -3.746 16.662 1.00 74.31 201 PRO A N 1
ATOM 1463 C CA . PRO A 1 201 ? -13.665 -4.543 16.925 1.00 74.31 201 PRO A CA 1
ATOM 1464 C C . PRO A 1 201 ? -14.903 -3.737 16.532 1.00 74.31 201 PRO A C 1
ATOM 1466 O O . PRO A 1 201 ? -15.102 -2.630 17.036 1.00 74.31 201 PRO A O 1
ATOM 1469 N N . GLU A 1 202 ? -15.744 -4.285 15.654 1.00 66.38 202 GLU A N 1
ATOM 1470 C CA . GLU A 1 202 ? -17.061 -3.698 15.419 1.00 66.38 202 GLU A CA 1
ATOM 1471 C C . GLU A 1 202 ? -17.791 -3.607 16.769 1.00 66.38 202 GLU A C 1
ATOM 1473 O O . GLU A 1 202 ? -17.790 -4.588 17.531 1.00 66.38 202 GLU A O 1
ATOM 1478 N N . PRO A 1 203 ? -18.417 -2.464 17.110 1.00 56.59 203 PRO A N 1
ATOM 1479 C CA . PRO A 1 203 ? -19.327 -2.415 18.241 1.00 56.59 203 PRO A CA 1
ATOM 1480 C C . PRO A 1 203 ? -20.327 -3.545 18.039 1.00 56.59 203 PRO A C 1
ATOM 1482 O O . PRO A 1 203 ? -20.939 -3.633 16.979 1.00 56.59 203 PRO A O 1
ATOM 1485 N N . ALA A 1 204 ? -20.451 -4.448 19.009 1.00 54.97 204 ALA A N 1
ATOM 1486 C CA . ALA A 1 204 ? -21.248 -5.658 18.875 1.00 54.97 204 ALA A CA 1
ATOM 1487 C C . ALA A 1 204 ? -22.749 -5.333 18.743 1.00 54.97 204 ALA A C 1
ATOM 1489 O O . ALA A 1 204 ? -23.530 -5.563 19.662 1.00 54.97 204 ALA A O 1
ATOM 1490 N N . THR A 1 205 ? -23.200 -4.829 17.595 1.00 48.59 205 THR A N 1
ATOM 1491 C CA . THR A 1 205 ? -24.619 -4.594 17.314 1.00 48.59 205 THR A CA 1
ATOM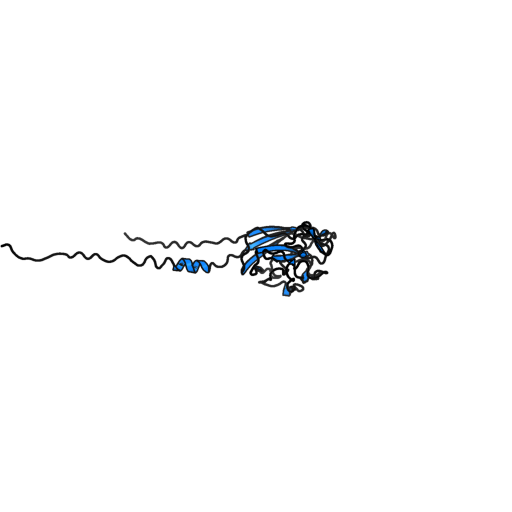 1492 C C . THR A 1 205 ? -25.376 -5.926 17.298 1.00 48.59 205 THR A C 1
ATOM 1494 O O . THR A 1 205 ? -26.559 -5.975 17.628 1.00 48.59 205 THR A O 1
ATOM 1497 N N . PHE A 1 206 ? -24.678 -7.043 17.061 1.00 49.09 206 PHE A N 1
ATOM 1498 C CA . PHE A 1 206 ? -25.226 -8.392 17.206 1.00 49.09 206 PHE A CA 1
ATOM 1499 C C . PHE A 1 206 ? -25.385 -8.867 18.662 1.00 49.09 206 PHE A C 1
ATOM 1501 O O . PHE A 1 206 ? -26.243 -9.712 18.921 1.00 49.09 206 PHE A O 1
ATOM 1508 N N . ALA A 1 207 ? -24.662 -8.305 19.640 1.00 48.44 207 ALA A N 1
ATOM 1509 C CA . ALA A 1 207 ? -24.871 -8.652 21.053 1.00 48.44 207 ALA A CA 1
ATOM 1510 C C . ALA A 1 207 ? -26.225 -8.139 21.585 1.00 48.44 207 ALA A C 1
ATOM 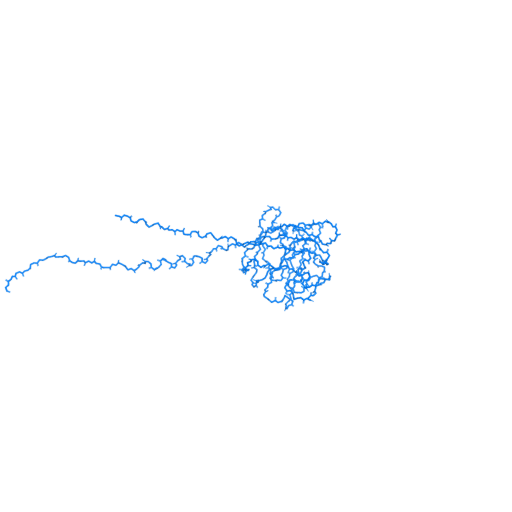1512 O O . ALA A 1 207 ? -26.794 -8.723 22.510 1.00 48.44 207 ALA A O 1
ATOM 1513 N N . CYS A 1 208 ? -26.803 -7.112 20.950 1.00 45.94 208 CYS A N 1
ATOM 1514 C CA . CYS A 1 208 ? -28.127 -6.597 21.302 1.00 45.94 208 CYS A CA 1
ATOM 1515 C C . CYS A 1 208 ? -29.269 -7.566 20.947 1.00 45.94 208 CYS A C 1
ATOM 1517 O O . CYS A 1 208 ? -30.301 -7.547 21.617 1.00 45.94 208 CYS A O 1
ATOM 1519 N N . PHE A 1 209 ? -29.087 -8.468 19.973 1.00 51.66 209 PHE A N 1
ATOM 1520 C CA . PHE A 1 209 ? -30.085 -9.509 19.693 1.00 51.66 209 PHE A CA 1
ATOM 1521 C C . PHE A 1 209 ? -30.006 -10.686 20.682 1.00 51.66 209 PHE A C 1
ATOM 1523 O O . PHE A 1 209 ? -31.024 -11.318 20.959 1.00 51.66 209 PHE A O 1
ATOM 1530 N N . GLY A 1 210 ? -28.840 -10.941 21.289 1.00 44.34 210 GLY A N 1
ATOM 1531 C CA . GLY A 1 210 ? -28.674 -11.965 22.331 1.00 44.34 210 GLY A CA 1
ATOM 1532 C C . GLY A 1 210 ? -29.198 -11.542 23.710 1.00 44.34 210 GLY A C 1
ATOM 1533 O O . GLY A 1 210 ? -29.731 -12.368 24.451 1.00 44.34 210 GLY A O 1
ATOM 1534 N N . ALA A 1 211 ? -29.115 -10.250 24.045 1.00 46.91 211 ALA A N 1
ATOM 1535 C CA . ALA A 1 211 ? -29.558 -9.728 25.342 1.00 46.91 211 ALA A CA 1
ATOM 1536 C C . ALA A 1 211 ? -31.090 -9.586 25.475 1.00 46.91 211 ALA A C 1
ATOM 1538 O O . ALA A 1 211 ? -31.612 -9.597 26.589 1.00 46.91 211 ALA A O 1
ATOM 1539 N N . LEU A 1 212 ? -31.833 -9.510 24.363 1.00 47.19 212 LEU A N 1
ATOM 1540 C CA . LEU A 1 212 ? -33.304 -9.481 24.374 1.00 47.19 212 LEU A CA 1
ATOM 1541 C C . LEU A 1 212 ? -33.942 -10.882 24.450 1.00 47.19 212 LEU A C 1
ATOM 1543 O O . LEU A 1 212 ? -35.083 -11.012 24.891 1.00 47.19 212 LEU A O 1
ATOM 1547 N N . GLY A 1 213 ? -33.209 -11.941 24.085 1.00 42.69 213 GLY A N 1
ATOM 1548 C CA . GLY A 1 213 ? -33.718 -13.319 24.073 1.00 42.69 213 GLY A CA 1
ATOM 1549 C C . GLY A 1 213 ? -33.851 -13.982 25.451 1.00 42.69 213 GLY A C 1
ATOM 1550 O O . GLY A 1 213 ? -34.628 -14.923 25.601 1.00 42.69 213 GLY A O 1
ATOM 1551 N N . LEU A 1 214 ? -33.150 -13.490 26.480 1.00 44.88 214 LEU A N 1
ATOM 1552 C CA . LEU A 1 214 ? -33.176 -14.084 27.828 1.00 44.88 214 LEU A CA 1
ATOM 1553 C C . LEU A 1 214 ? -34.196 -13.458 28.794 1.00 44.88 214 LEU A C 1
ATOM 1555 O O . LEU A 1 214 ? -34.419 -1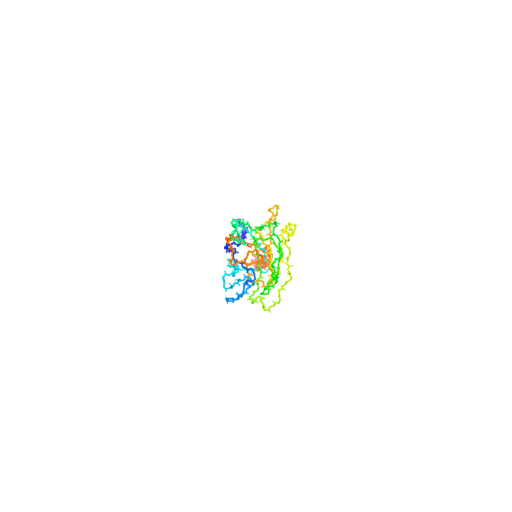4.006 29.872 1.00 44.88 214 LEU A O 1
ATOM 1559 N N . VAL A 1 215 ? -34.866 -12.361 28.423 1.00 46.59 215 VAL A N 1
ATOM 1560 C CA . VAL A 1 215 ? -35.876 -11.716 29.289 1.00 46.59 215 VAL A CA 1
ATOM 1561 C C . VAL A 1 215 ? -37.263 -12.372 29.160 1.00 46.59 215 VAL A C 1
ATOM 1563 O O . VAL A 1 215 ? -38.078 -12.266 30.074 1.00 46.59 215 VAL A O 1
ATOM 1566 N N . LEU A 1 216 ? -37.536 -13.133 28.092 1.00 44.94 216 LEU A N 1
ATOM 1567 C CA . LEU A 1 216 ? -38.867 -13.720 27.850 1.00 44.94 216 LEU A CA 1
ATOM 1568 C C . LEU A 1 216 ? -39.078 -15.150 28.388 1.00 44.94 216 LEU A C 1
ATOM 1570 O O . LEU A 1 216 ? -40.207 -15.631 28.368 1.00 44.94 216 LEU A O 1
ATOM 1574 N N . LEU A 1 217 ? -38.056 -15.820 28.937 1.00 43.88 217 LEU A N 1
ATOM 1575 C CA . LEU A 1 217 ? -38.191 -17.190 29.476 1.00 43.88 217 LEU A CA 1
ATOM 1576 C C . LEU A 1 217 ? -38.356 -17.269 31.008 1.00 43.88 217 LEU A C 1
ATOM 1578 O O . LEU A 1 217 ? -38.603 -18.347 31.542 1.00 43.88 217 LEU A O 1
ATOM 1582 N N . GLY A 1 218 ? -38.269 -16.146 31.732 1.00 40.97 218 GLY A N 1
ATOM 1583 C CA . GLY A 1 218 ? -38.376 -16.119 33.202 1.00 40.97 218 GLY A CA 1
ATOM 1584 C C . GLY A 1 218 ? -39.775 -15.832 33.771 1.00 40.97 218 GLY A C 1
ATOM 1585 O O . GLY A 1 218 ? -39.956 -15.859 34.987 1.00 40.97 218 GLY A O 1
ATOM 1586 N N . GLY A 1 219 ? -40.760 -15.524 32.921 1.00 42.25 219 GLY A N 1
ATOM 1587 C CA . GLY A 1 219 ? -42.020 -14.884 33.325 1.00 42.25 219 GLY A CA 1
ATOM 1588 C C . GLY A 1 219 ? -43.237 -15.787 33.543 1.00 42.25 219 GLY A C 1
ATOM 1589 O O . GLY A 1 219 ? -44.341 -15.265 33.666 1.00 42.25 219 GLY A O 1
ATOM 1590 N N . GLY A 1 220 ? -43.104 -17.114 33.581 1.00 41.94 220 GLY A N 1
ATOM 1591 C CA . GLY A 1 220 ? -44.281 -17.980 33.661 1.00 41.94 220 GLY A CA 1
ATOM 1592 C C . GLY A 1 220 ? -44.015 -19.303 34.345 1.00 41.94 220 GLY A C 1
ATOM 1593 O O . GLY A 1 220 ? -43.614 -20.243 33.678 1.00 41.94 220 GLY A O 1
ATOM 1594 N N . LEU A 1 221 ? -44.253 -19.361 35.661 1.00 45.06 221 LEU A N 1
ATOM 1595 C CA . LEU A 1 221 ? -44.848 -20.494 36.393 1.00 45.06 221 LEU A CA 1
ATOM 1596 C C . LEU A 1 221 ? -44.747 -20.231 37.904 1.00 45.06 221 LEU A C 1
ATOM 1598 O O . LEU A 1 221 ? -43.861 -20.747 38.582 1.00 45.06 221 LEU A O 1
ATOM 1602 N N . ARG A 1 222 ? -45.677 -19.445 38.463 1.00 44.09 222 ARG A N 1
ATOM 1603 C CA . ARG A 1 222 ? -46.075 -19.600 39.875 1.00 44.09 222 ARG A CA 1
ATOM 1604 C C . ARG A 1 222 ? -47.346 -18.822 40.210 1.00 44.09 222 ARG A C 1
ATOM 1606 O O . ARG A 1 222 ? -47.281 -17.672 40.614 1.00 44.09 222 ARG A O 1
ATOM 1613 N N . ALA A 1 223 ? -48.487 -19.503 40.139 1.00 44.44 223 ALA A N 1
ATOM 1614 C CA . ALA A 1 223 ? -49.582 -19.318 41.091 1.00 44.44 223 ALA A CA 1
ATOM 1615 C C . ALA A 1 223 ? -50.612 -20.444 40.928 1.00 44.44 223 ALA A C 1
ATOM 1617 O O . ALA A 1 223 ? -51.408 -20.421 40.001 1.00 44.44 223 ALA A O 1
ATOM 1618 N N . ASN A 1 224 ? -50.618 -21.417 41.844 1.00 36.81 224 ASN A N 1
ATOM 1619 C CA . ASN A 1 224 ? -51.810 -21.601 42.673 1.00 36.81 224 ASN A CA 1
ATOM 1620 C C . ASN A 1 224 ? -51.534 -22.540 43.855 1.00 36.81 224 ASN A C 1
ATOM 1622 O O . ASN A 1 224 ? -51.404 -23.754 43.714 1.00 36.81 224 ASN A O 1
ATOM 1626 N N . ARG A 1 225 ? -51.499 -21.969 45.057 1.00 48.16 225 ARG A N 1
ATOM 1627 C CA . ARG A 1 225 ? -51.935 -22.660 46.270 1.00 48.16 225 ARG A CA 1
ATOM 1628 C C . ARG A 1 225 ? -52.819 -21.689 47.026 1.00 48.16 225 ARG A C 1
ATOM 1630 O O . ARG A 1 225 ? -52.305 -20.738 47.598 1.00 48.16 225 ARG A O 1
ATOM 1637 N N . HIS A 1 226 ? -54.105 -21.997 47.117 1.00 41.91 226 HIS A N 1
ATOM 1638 C CA . HIS A 1 226 ? -54.873 -21.618 48.291 1.00 41.91 226 HIS A CA 1
ATOM 1639 C C . HIS A 1 226 ? -55.531 -22.859 48.885 1.00 41.91 226 HIS A C 1
ATOM 1641 O O . HIS A 1 226 ? -56.471 -23.437 48.347 1.00 41.91 226 HIS A O 1
ATOM 1647 N N . ARG A 1 227 ? -54.936 -23.272 50.009 1.00 42.62 227 ARG A N 1
ATOM 1648 C CA . ARG A 1 227 ? -55.525 -24.116 51.046 1.00 42.62 227 ARG A CA 1
ATOM 1649 C C . ARG A 1 227 ? -56.858 -23.503 51.477 1.00 42.62 227 ARG A C 1
ATOM 1651 O O . ARG A 1 227 ? -56.897 -22.326 51.825 1.00 42.62 227 ARG A O 1
ATOM 1658 N N . LYS A 1 228 ? -57.908 -24.319 51.508 1.00 40.62 228 LYS A N 1
ATOM 1659 C CA . LYS A 1 228 ? -59.166 -24.014 52.192 1.00 40.62 228 LYS A CA 1
ATOM 1660 C C . LYS A 1 228 ? -58.986 -24.409 53.663 1.00 40.62 228 LYS A C 1
ATOM 1662 O O . LYS A 1 228 ? -58.690 -25.571 53.936 1.00 40.62 228 LYS A O 1
ATOM 1667 N N . LEU A 1 229 ? -59.065 -23.441 54.576 1.00 43.22 229 LEU A N 1
ATOM 1668 C CA . LEU A 1 229 ? -59.187 -23.696 56.013 1.00 43.22 229 LEU A CA 1
ATOM 1669 C C . LEU A 1 229 ? -60.676 -23.917 56.355 1.00 43.22 229 LEU A C 1
ATOM 1671 O O . LEU A 1 229 ? -61.545 -23.330 55.713 1.00 43.22 229 LEU A O 1
ATOM 1675 N N . THR A 1 230 ? -60.887 -24.796 57.334 1.00 47.78 230 THR A N 1
ATOM 1676 C CA . THR A 1 230 ? -62.062 -25.137 58.175 1.00 47.78 230 THR A CA 1
ATOM 1677 C C . THR A 1 230 ? -63.028 -23.966 58.464 1.00 47.78 230 THR A C 1
ATOM 1679 O O . THR A 1 230 ? -62.595 -22.822 58.439 1.00 47.78 230 THR A O 1
ATOM 1682 N N . ASP A 1 231 ? -64.325 -24.126 58.759 1.00 47.25 231 ASP A N 1
ATOM 1683 C CA . ASP A 1 231 ? -64.997 -25.046 59.696 1.00 47.25 231 ASP A CA 1
ATOM 1684 C C . ASP A 1 231 ? -66.546 -24.944 59.537 1.00 47.25 231 ASP A C 1
ATOM 1686 O O . ASP A 1 231 ? -67.022 -23.953 58.982 1.00 47.25 231 ASP A O 1
ATOM 1690 N N . ASP A 1 232 ? -67.288 -25.942 60.043 1.00 48.34 232 ASP A N 1
ATOM 1691 C CA . ASP A 1 232 ? -68.528 -25.833 60.856 1.00 48.34 232 ASP A CA 1
ATOM 1692 C C . ASP A 1 232 ? -69.613 -26.920 60.611 1.00 48.34 232 ASP A C 1
ATOM 1694 O O . ASP A 1 232 ? -70.225 -27.030 59.549 1.00 48.34 232 ASP A O 1
ATOM 1698 N N . ASN A 1 233 ? -69.822 -27.700 61.681 1.00 47.12 233 ASN A N 1
ATOM 1699 C CA . ASN A 1 233 ? -71.000 -28.432 62.176 1.00 47.12 233 ASN A CA 1
ATOM 1700 C C . ASN A 1 233 ? -72.090 -28.991 61.242 1.00 47.12 233 ASN A C 1
ATOM 1702 O O . ASN A 1 233 ? -72.843 -28.245 60.617 1.00 47.12 233 ASN A O 1
ATOM 1706 N N . ARG A 1 234 ? -72.393 -30.290 61.446 1.00 45.41 234 ARG A N 1
ATOM 1707 C CA . ARG A 1 234 ? -73.661 -30.766 62.064 1.00 45.41 234 ARG A CA 1
ATOM 1708 C C . ARG A 1 234 ? -73.661 -32.289 62.323 1.00 45.41 234 ARG A C 1
ATOM 1710 O O . ARG A 1 234 ? -73.656 -33.059 61.376 1.00 45.41 234 ARG A O 1
ATOM 1717 N N . GLY A 1 235 ? -73.735 -32.658 63.611 1.00 41.91 235 GLY A N 1
ATOM 1718 C CA . GLY A 1 235 ? -74.681 -33.624 64.217 1.00 41.91 235 GLY A CA 1
ATOM 1719 C C . GLY A 1 235 ? -74.616 -35.134 63.888 1.00 41.91 235 GLY A C 1
ATOM 1720 O O . GLY A 1 235 ? -74.632 -35.493 62.717 1.00 41.91 235 GLY A O 1
ATOM 1721 N N . PRO A 1 236 ? -74.659 -36.032 64.901 1.00 60.56 236 PRO A N 1
ATOM 1722 C CA . PRO A 1 236 ? -74.784 -37.476 64.707 1.00 60.56 236 PRO A CA 1
ATOM 1723 C C . PRO A 1 236 ? -76.255 -37.923 64.731 1.00 60.56 236 PRO A C 1
ATOM 1725 O O . PRO A 1 236 ? -76.973 -37.549 65.654 1.00 60.56 236 PRO A O 1
ATOM 1728 N N . HIS A 1 237 ? -76.672 -38.751 63.771 1.00 45.25 237 HIS A N 1
ATOM 1729 C CA . HIS A 1 237 ? -77.740 -39.753 63.892 1.00 45.25 237 HIS A CA 1
ATOM 1730 C C . HIS A 1 237 ? -77.561 -40.811 62.804 1.00 45.25 237 HIS A C 1
ATOM 1732 O O . HIS A 1 237 ? -77.300 -40.413 61.647 1.00 45.25 237 HIS A O 1
#

=== Feature glossary ===
Legend for the data blocks above and below:

— What the protein is —

The amino-acid sequence is the protein's primary structure: the linear order of residues from the N-terminus to the C-terminus, written in one-letter code. Everything else here — the 3D coordinates, the secondary structure, the domain annotations — is ultimately a consequence of this string.

Functional annotations link the protein to curated databases. InterPro entries identify conserved domains and families by matching the sequence against member-database signatures (Pfam, PROSITE, CDD, …). Gene Ontology (GO) terms describe molecular function, biological process, and cellular component in a controlled vocabulary. CATH places the structure in a hierarchical fold classification (Class/Architecture/Topology/Homologous-superfamily). The organism is the source species.

— Where its atoms are —

Atomic coordinates in PDBx/mmCIF format — the same representation the Protein Data Bank distributes. Each line of the _atom_site loop places one backbone atom in Cartesian space (units: ångströms, origin: arbitrary).

The six renders are orthographic views along the three Cartesian axes in both directions. Representation (cartoon, sticks, or surface) and color scheme (sequence-rainbow or by-chain) vary across proteins so the training set covers all the common visualization conventions.

— Local backbone conformation —

Eight-state secondary structure (DSSP): H is the canonical α-helix, G the tighter 3₁₀-helix, I the wider π-helix; E/B are β-structure, T and S are turns and bends, and '-' is everything else. DSSP derives these from the pattern of main-chain N–H···O=C hydrogen bonds, not from the sequence.

Three-state secondary structure (P-SEA) collapses the eight DSSP classes into helix (a), strand (b), and coil (c). P-SEA assigns these from Cα geometry alone — distances and angles — without requiring backbone oxygens, so it works on any Cα trace.

φ (phi) and ψ (psi) are the two rotatable backbone dihedrals per residue: φ is the C(i-1)–N–Cα–C torsion, ψ is the N–Cα–C–N(i+1) torsion, both in degrees on (−180°, 180°]. α-helical residues cluster near (−60°, −45°); β-strand residues near (−120°, +130°). A Ramachandran plot is simply a scatter of (φ, ψ) for every residue.

— Global shape and packing —

The geometric summary reports three shape descriptors. Rg (radius of gyration) measures how spread out the Cα atoms are about their centre of mass; compact globular proteins have small Rg, elongated or unfolded ones large. Cα contacts (<8 Å, |i−j|>4) count long-range residue pairs in spatial proximity — high for tightly packed folds, near zero for rods or random coil. The bounding-box extents give the protein's footprint along x, y, z in Å.

SASA measures how much of the protein is reachable by solvent. It is computed by rolling a water-sized probe over the atomic surface and summing the exposed area (Å²). Per-residue SASA distinguishes core (buried, low SASA) from surface (exposed, high SASA) residues; total SASA is a whole-molecule size measure.

Plot images: a contact map (which residues are close in 3D, as an N×N binary image), a Ramachandran scatter (backbone torsion angles, revealing secondary-structure composition at a glance), and — for AlphaFold structures — a PAE heatmap (pairwise prediction confidence).

— Structural neighborhood —

A 3Di character summarizes, for each residue, the relative orientation of the Cα frame of its nearest spatial neighbor. Because it encodes fold topology rather than chemistry, 3Di alignments detect remote structural similarity that sequence alignment misses.

The Foldseek neighbor list gives the closest experimentally determined structures in the PDB, ranked by structural alignment. TM-score near 1 means near-identical fold; near 0.3 means only rough topology match. This is how one finds what a novel AlphaFold prediction most resembles in the solved-structure universe.

— Confidence and disorder —

For AlphaFold models, the B-factor field carries pLDDT — the model's own estimate of local accuracy on a 0–100 scale. Regions with pLDDT<50 should be treated as essentially unmodeled; they often correspond to intrinsically disordered segments.

Crystallographic B-factors measure how much each atom's electron density is smeared out, in Å². They rise in mobile loops and surface residues and fall in the buried interior. In AlphaFold models this column is repurposed to hold pLDDT instead.

Predicted Aligned Error (PAE) is an AlphaFold confide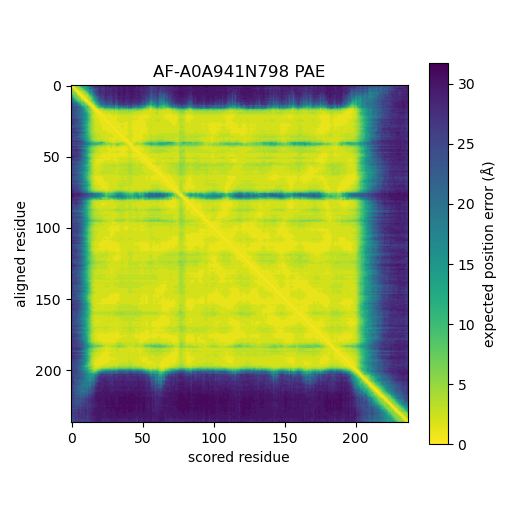nce matrix: entry (i, j) is the expected error in the position of residue j, in ångströms, when the prediction is superimposed on the true structure at residue i. Low PAE within a block of residues means that block is internally rigid and well-predicted; high PAE between two blocks means their relative placement is uncertain even if each block individually is confident.